Protein AF-A0A9D1FVG0-F1 (afdb_monomer)

Foldseek 3Di:
DQDPQNVCCVVPVAGELVRLLVLLLVLLLVQLVCCVVPNDADDPVSVLVSVCVRSNDVLSVLEAEDQDLVSQLVCCVPFVVDHSVVSVLVVVPDQWDWDQGPPLRIYTYHHCPPADRQLSSLRSSLSSSVSCCSRHHPVNVVVVVVVVVDDPVVVVVVCVPPVVVLVLLLVQLLLLLVVLQQQDDPNQLRQHFDPAADDPVRSCVRSVHPDLVRLLVSSLLCCQAPPDDWPCLPVSLVSLVSSLVVLLSQLSSLLSSQVSSCSSPPDRGGRSSNSSSVSSVSSSVSSVVVSVLSVVQVVCVVVVHDHDRSHDHDPPPPDDDDDDDRPPPPPPDPPPDPVVVVVVVPPDDDDDD

Secondary structure (DSSP, 8-state):
---HHHHHHHHHS-B-HHHHHHHHHHHHHHHHHHHHHH-S---HHHHHHHHHHHH-HHHHTTEEEESSHHHHHHHHHHHH---HHHHHHHHHH-SEEEEE-GGG-EEEEE--TTS-HHHHHHHHHHHHHHHHHHHHBHHHHHHHHHHHTS-HHHHHHHHHHHHHHHHHHHHHHHHHHHHHHT---HHHHHHPBPSS-SSHHHHHHHHT-SSHHHHHHHHHHHIIIIISPTT-HHHHHHHHHHHHHHHHHHHHHHHHHHHHHHHHS--SSPBHHHHHHHHHHHHHHHHHHHHHHHHHHHHHHHTTPPPPP---PPP-------------TT-S-SS---HHHHHHHHS------

Nearest PDB structures (foldseek):
  3nvo-assembly1_A  TM=4.099E-01  e=6.617E+00  Salmonella enterica subsp. enterica serovar Typhimurium
  3mkh-assembly1_D  TM=2.994E-01  e=8.720E+00  Podospora anserina
  8d9o-assembly1_A  TM=2.083E-01  e=6.036E+00  synthetic construct

pLDDT: mean 81.74, std 19.26, range [25.38, 98.25]

Radius of gyration: 21.99 Å; Cα contacts (8 Å, |Δi|>4): 411; chains: 1; bounding box: 57×61×65 Å

Solvent-accessible surface area (backbone atoms only — not comparable to full-atom values): 19531 Å² total; per-residue (Å²): 136,87,51,71,68,57,52,47,24,73,74,70,62,37,37,54,73,70,54,41,51,53,50,27,36,48,51,29,43,52,52,41,50,50,32,72,73,72,50,79,65,85,51,69,70,58,52,52,52,52,43,25,75,71,66,33,63,83,57,38,74,34,52,45,77,28,72,50,68,65,61,46,31,53,48,31,41,78,34,64,72,42,54,61,66,63,40,47,53,55,54,73,79,42,68,59,48,68,45,84,30,54,97,72,29,32,42,40,36,55,53,48,91,91,44,56,52,50,34,31,43,10,51,52,17,19,46,40,34,52,48,40,43,67,70,26,21,54,68,43,51,50,51,52,54,54,52,74,76,46,60,67,69,60,54,52,50,56,47,70,76,43,44,65,65,52,52,53,52,45,50,53,52,51,50,56,50,53,63,52,43,62,61,74,54,76,71,46,27,42,58,38,65,44,99,32,45,78,54,72,71,29,50,26,62,54,45,70,36,93,44,71,64,58,47,46,50,56,53,45,48,50,44,20,44,77,62,38,54,76,98,35,58,72,61,35,37,53,51,40,52,51,46,31,50,51,38,52,50,50,20,50,15,29,35,33,6,20,54,29,32,41,66,63,53,75,61,90,38,31,26,32,24,30,50,53,17,51,53,29,49,52,48,34,52,46,36,51,52,52,41,51,52,36,50,49,35,54,52,28,53,75,69,77,40,83,67,76,84,69,51,41,83,71,79,85,75,78,89,75,82,86,90,78,84,75,94,51,94,83,70,81,62,100,80,77,69,58,69,70,58,59,56,56,70,65,69,74,73,80,86,78,130

Organism: NCBI:txid2840915

Sequence (353 aa):
MITLGRLIYKATGVMSKKGIVKNCEKIGKTLAGEIKTNGGNVEVKRVSELLEQTIGKKKSAKITIAEDLDTFKAFAREHLSLSDEVAETHFRYSKSAVILGKNGKVLLSLRLKNMNEAQALNTTSHELEHVFYNTVSSDNAMIRAIRKCIPENILNNIQKRHSSFINDTILDFQCALIEKSNLGSASSRLQDFTEHKAGIEGLLKQTGFKTREQLQDSIRTVIRQDIILPHNNGINLDLLKILRKGIQDEARAYKVGGRVLGHFTPNENISKSEMLGQLYDEAAIVLKGEIKNQRKNRWRKLFGKPQIDYHVPKPTILESSEEFKPFSVLKVVSEDVPQQIKTALNKKAPDFN

Structure (mmCIF, N/CA/C/O backbone):
data_AF-A0A9D1FVG0-F1
#
_entry.id   AF-A0A9D1FVG0-F1
#
loop_
_atom_site.group_PDB
_atom_site.id
_atom_site.type_symbol
_atom_site.label_atom_id
_atom_site.label_alt_id
_atom_site.label_comp_id
_atom_site.label_asym_id
_atom_site.label_entity_id
_atom_site.label_seq_id
_atom_site.pdbx_PDB_ins_code
_atom_site.Cartn_x
_atom_site.Cartn_y
_atom_site.Cartn_z
_atom_site.occupancy
_atom_site.B_iso_or_equiv
_atom_site.auth_seq_id
_atom_site.auth_comp_id
_atom_site.auth_asym_id
_atom_site.auth_atom_id
_atom_site.pdbx_PDB_model_num
ATOM 1 N N . MET A 1 1 ? -22.221 22.549 5.288 1.00 45.66 1 MET A N 1
ATOM 2 C CA . MET A 1 1 ? -21.735 22.666 3.892 1.00 45.66 1 MET A CA 1
ATOM 3 C C . MET A 1 1 ? -21.490 21.271 3.306 1.00 45.66 1 MET A C 1
ATOM 5 O O . MET A 1 1 ? -20.687 20.526 3.857 1.00 45.66 1 MET A O 1
ATOM 9 N N . ILE A 1 2 ? -22.212 20.859 2.256 1.00 52.88 2 ILE A N 1
ATOM 10 C CA . ILE A 1 2 ? -21.980 19.566 1.580 1.00 52.88 2 ILE A CA 1
ATOM 11 C C . ILE A 1 2 ? -20.904 19.787 0.510 1.00 52.88 2 ILE A C 1
ATOM 13 O O . ILE A 1 2 ? -21.074 20.622 -0.368 1.00 52.88 2 ILE A O 1
ATOM 17 N N . THR A 1 3 ? -19.783 19.067 0.582 1.00 70.94 3 THR A N 1
ATOM 18 C CA . THR A 1 3 ? -18.702 19.197 -0.408 1.00 70.94 3 THR A CA 1
ATOM 19 C C . THR A 1 3 ? -19.081 18.530 -1.735 1.00 70.94 3 THR A C 1
ATOM 21 O O . THR A 1 3 ? -19.763 17.503 -1.741 1.00 70.94 3 THR A O 1
ATOM 24 N N . LEU A 1 4 ? -18.585 19.057 -2.862 1.00 70.75 4 LEU A N 1
ATOM 25 C CA . LEU A 1 4 ? -18.816 18.495 -4.204 1.00 70.75 4 LEU A CA 1
ATOM 26 C C . LEU A 1 4 ? -18.470 16.996 -4.280 1.00 70.75 4 LEU A C 1
ATOM 28 O O . LEU A 1 4 ? -19.219 16.205 -4.842 1.00 70.75 4 LEU A O 1
ATOM 32 N N . GLY A 1 5 ? -17.383 16.572 -3.627 1.00 70.75 5 GLY A N 1
ATOM 33 C CA . GLY A 1 5 ? -17.009 15.156 -3.551 1.00 70.75 5 GLY A CA 1
ATOM 34 C C . GLY A 1 5 ? -18.040 14.281 -2.827 1.00 70.75 5 GLY A C 1
ATOM 35 O O . GLY A 1 5 ? -18.250 13.135 -3.218 1.00 70.75 5 GLY A O 1
ATOM 36 N N . ARG A 1 6 ? -18.726 14.813 -1.806 1.00 72.44 6 ARG A N 1
ATOM 37 C CA . ARG A 1 6 ? -19.796 14.099 -1.093 1.00 72.44 6 ARG A CA 1
ATOM 38 C C . ARG A 1 6 ? -21.064 13.993 -1.942 1.00 72.44 6 ARG A C 1
ATOM 40 O O . ARG A 1 6 ? -21.729 12.964 -1.877 1.00 72.44 6 ARG A O 1
ATOM 47 N N . LEU A 1 7 ? -21.371 15.009 -2.753 1.00 74.75 7 LEU A N 1
ATOM 48 C CA . LEU A 1 7 ? -22.452 14.950 -3.747 1.00 74.75 7 LEU A CA 1
ATOM 49 C C . LEU A 1 7 ? -22.158 13.893 -4.819 1.00 74.75 7 LEU A C 1
ATOM 51 O O . LEU A 1 7 ? -22.990 13.019 -5.046 1.00 74.75 7 LEU A O 1
ATOM 55 N N . ILE A 1 8 ? -20.950 13.903 -5.394 1.00 76.31 8 ILE A N 1
ATOM 56 C CA . ILE A 1 8 ? -20.520 12.907 -6.390 1.00 76.31 8 ILE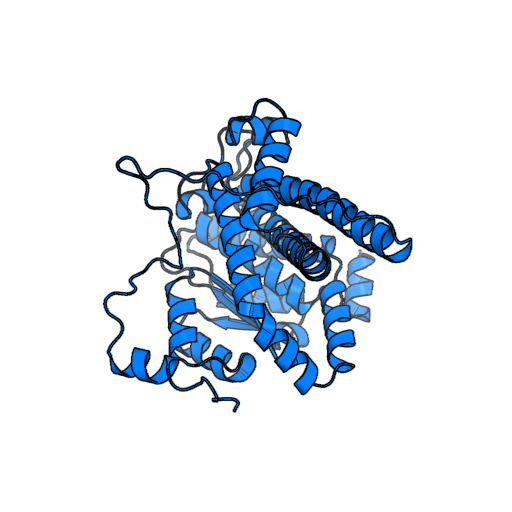 A CA 1
ATOM 57 C C . ILE A 1 8 ? -20.593 11.491 -5.811 1.00 76.31 8 ILE A C 1
ATOM 59 O O . ILE A 1 8 ? -21.123 10.594 -6.465 1.00 76.31 8 ILE A O 1
ATOM 63 N N . TYR A 1 9 ? -20.120 11.281 -4.577 1.00 82.81 9 TYR A N 1
ATOM 64 C CA . TYR A 1 9 ? -20.213 9.973 -3.928 1.00 82.81 9 TYR A CA 1
ATOM 65 C C . TYR A 1 9 ? -21.663 9.540 -3.707 1.00 82.81 9 TYR A C 1
ATOM 67 O O . TYR A 1 9 ? -22.002 8.399 -4.007 1.00 82.81 9 TYR A O 1
ATOM 75 N N . LYS A 1 10 ? -22.539 10.434 -3.231 1.00 80.31 10 LYS A N 1
ATOM 76 C CA . LYS A 1 10 ? -23.964 10.117 -3.058 1.00 80.31 10 LYS A CA 1
ATOM 77 C C . LYS A 1 10 ? -24.635 9.730 -4.379 1.00 80.31 10 LYS A C 1
ATOM 79 O O . LYS A 1 10 ? -25.436 8.805 -4.386 1.00 80.31 10 LYS A O 1
ATOM 84 N N . ALA A 1 11 ? -24.291 10.406 -5.474 1.00 78.75 11 ALA A N 1
ATOM 85 C CA . ALA A 1 11 ? -24.884 10.159 -6.786 1.00 78.75 11 ALA A CA 1
ATOM 86 C C . ALA A 1 11 ? -24.342 8.889 -7.464 1.00 78.75 11 ALA A C 1
ATOM 88 O O . ALA A 1 11 ? -25.095 8.129 -8.061 1.00 78.75 11 ALA A O 1
ATOM 89 N N . THR A 1 12 ? -23.032 8.647 -7.379 1.00 81.00 12 THR A N 1
ATOM 90 C CA . THR A 1 12 ? -22.354 7.612 -8.186 1.00 81.00 12 THR A CA 1
ATOM 91 C C . THR A 1 12 ? -21.884 6.406 -7.371 1.00 81.00 12 THR A C 1
ATOM 93 O O . THR A 1 12 ? -21.553 5.357 -7.922 1.00 81.00 12 THR A O 1
ATOM 96 N N . GLY A 1 13 ? -21.814 6.533 -6.044 1.00 83.75 13 GLY A N 1
ATOM 97 C CA . GLY A 1 13 ? -21.180 5.554 -5.162 1.00 83.75 13 GLY A CA 1
ATOM 98 C C . GLY A 1 13 ? -19.670 5.414 -5.386 1.00 83.75 13 GLY A C 1
ATOM 99 O O . GLY A 1 13 ? -19.108 4.381 -5.004 1.00 83.75 13 GLY A O 1
ATOM 100 N N . VAL A 1 14 ? -19.042 6.407 -6.031 1.00 87.00 14 VAL A N 1
ATOM 101 C CA . VAL A 1 14 ? -17.614 6.462 -6.364 1.00 87.00 14 VAL A CA 1
ATOM 102 C C . VAL A 1 14 ? -16.936 7.613 -5.624 1.00 87.00 14 VAL A C 1
ATOM 104 O O . VAL A 1 14 ? -17.469 8.717 -5.519 1.00 87.00 14 VAL A O 1
ATOM 107 N N . MET A 1 15 ? -15.741 7.351 -5.104 1.00 89.56 15 MET A N 1
ATOM 108 C CA . MET A 1 15 ? -14.928 8.286 -4.341 1.00 89.56 15 MET A CA 1
ATOM 109 C C . MET A 1 15 ? -13.582 8.514 -5.035 1.00 89.56 15 MET A C 1
ATOM 111 O O . MET A 1 15 ? -12.955 7.585 -5.548 1.00 89.56 15 MET A O 1
ATOM 115 N N . SER A 1 16 ? -13.121 9.766 -5.043 1.00 88.88 16 SER A N 1
ATOM 116 C CA . SER A 1 16 ? -11.786 10.106 -5.541 1.00 88.88 16 SER A CA 1
ATOM 117 C C . SER A 1 16 ? -10.699 9.581 -4.599 1.00 88.88 16 SER A C 1
ATOM 119 O O . SER A 1 16 ? -10.930 9.451 -3.398 1.00 88.88 16 SER A O 1
ATOM 121 N N . LYS A 1 17 ? -9.477 9.361 -5.106 1.00 89.19 17 LYS A N 1
ATOM 122 C CA . LYS A 1 17 ? -8.331 8.918 -4.281 1.00 89.19 17 LYS A CA 1
ATOM 123 C C . LYS A 1 17 ? -8.081 9.841 -3.082 1.00 89.19 17 LYS A C 1
ATOM 125 O O . LYS A 1 17 ? -7.884 9.374 -1.969 1.00 89.19 17 LYS A O 1
ATOM 130 N N . LYS A 1 18 ? -8.180 11.162 -3.287 1.00 90.88 18 LYS A N 1
ATOM 131 C CA . LYS A 1 18 ? -8.095 12.163 -2.205 1.00 90.88 18 LYS A CA 1
ATOM 132 C C . LYS A 1 18 ? -9.223 12.010 -1.179 1.00 90.88 18 LYS A C 1
ATOM 134 O O . LYS A 1 18 ? -8.986 12.190 0.009 1.00 90.88 18 LYS A O 1
ATOM 139 N N . GLY A 1 19 ? -10.443 11.719 -1.633 1.00 91.25 19 GLY A N 1
ATOM 140 C CA . GLY A 1 19 ? -11.582 11.463 -0.753 1.00 91.25 19 GLY A CA 1
ATOM 141 C C . GLY A 1 19 ? -11.400 10.191 0.073 1.00 91.25 19 GLY A C 1
ATOM 142 O O . GLY A 1 19 ? -11.716 10.206 1.257 1.00 91.25 19 GLY A O 1
ATOM 143 N N . ILE A 1 20 ? -10.848 9.135 -0.530 1.00 93.69 20 ILE A N 1
ATOM 144 C CA . ILE A 1 20 ? -10.537 7.868 0.143 1.00 93.69 20 ILE A CA 1
ATOM 145 C C . ILE A 1 20 ? -9.555 8.119 1.282 1.00 93.69 20 ILE A C 1
ATOM 147 O O . ILE A 1 20 ? -9.917 7.927 2.436 1.00 93.69 20 ILE A O 1
ATOM 151 N N . VAL A 1 21 ? -8.381 8.677 0.968 1.00 95.12 21 VAL A N 1
ATOM 152 C CA . VAL A 1 21 ? -7.339 9.008 1.954 1.00 95.12 21 VAL A CA 1
ATOM 153 C C . VAL A 1 21 ? -7.904 9.821 3.123 1.00 95.12 21 VAL A C 1
ATOM 155 O O . VAL A 1 21 ? -7.712 9.455 4.278 1.00 95.12 21 VAL A O 1
ATOM 158 N N . LYS A 1 22 ? -8.676 10.880 2.840 1.00 94.88 22 LYS A N 1
ATOM 159 C CA . LYS A 1 22 ? -9.292 11.718 3.882 1.00 94.88 22 LYS A CA 1
ATOM 160 C C . LYS A 1 22 ? -10.262 10.953 4.784 1.00 94.88 22 LYS A C 1
ATOM 162 O O . LYS A 1 22 ? -10.308 11.225 5.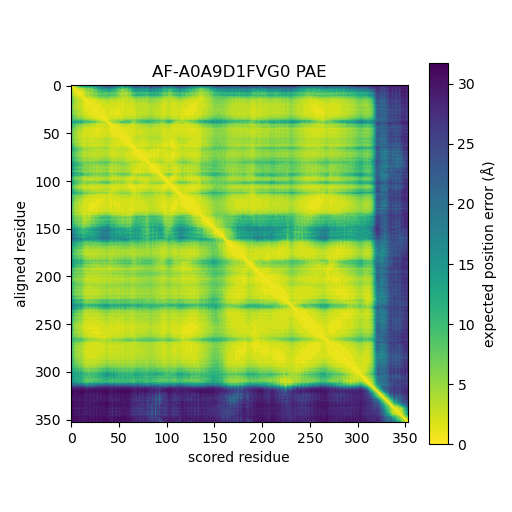979 1.00 94.88 22 LYS A O 1
ATOM 167 N N . ASN A 1 23 ? -11.066 10.051 4.226 1.00 95.44 23 ASN A N 1
ATOM 168 C CA . ASN A 1 23 ? -12.028 9.282 5.012 1.00 95.44 23 ASN A CA 1
ATOM 169 C C . ASN A 1 23 ? -11.344 8.190 5.842 1.00 95.44 23 ASN A C 1
ATOM 171 O O . ASN A 1 23 ? -11.709 8.021 7.000 1.00 95.44 23 ASN A O 1
ATOM 175 N N . CYS A 1 24 ? -10.322 7.519 5.306 1.00 96.56 24 CYS A N 1
ATOM 176 C CA . CYS A 1 24 ? -9.520 6.558 6.065 1.00 96.56 24 CYS A CA 1
ATOM 177 C C . CYS A 1 24 ? -8.801 7.246 7.235 1.00 96.56 24 CYS A C 1
ATOM 179 O O . CYS A 1 24 ? -8.907 6.790 8.369 1.00 96.56 24 CYS A O 1
ATOM 181 N N . GLU A 1 25 ? -8.168 8.402 6.996 1.00 97.38 25 GLU A N 1
ATOM 182 C CA . GLU A 1 25 ? -7.570 9.206 8.069 1.00 97.38 25 GLU A CA 1
ATOM 183 C C . GLU A 1 25 ? -8.601 9.665 9.097 1.00 97.38 25 GLU A C 1
ATOM 185 O O . GLU A 1 25 ? -8.298 9.696 10.283 1.00 97.38 25 GLU A O 1
ATOM 190 N N . LYS A 1 26 ? -9.814 10.034 8.668 1.00 97.12 26 LYS A N 1
ATOM 191 C CA . LYS A 1 26 ? -10.883 10.422 9.591 1.00 97.12 26 LYS A CA 1
ATOM 192 C C . LYS A 1 26 ? -11.253 9.262 10.516 1.00 97.12 26 LYS A C 1
ATOM 194 O O . LYS A 1 26 ? -11.307 9.478 11.719 1.00 97.12 26 LYS A O 1
ATOM 199 N N . ILE A 1 27 ? -11.474 8.062 9.971 1.00 97.69 27 ILE A N 1
ATOM 200 C CA . ILE A 1 27 ? -11.770 6.862 10.769 1.00 97.69 27 ILE A CA 1
ATOM 201 C C . ILE A 1 27 ? -10.621 6.584 11.744 1.00 97.69 27 ILE A C 1
ATOM 203 O O . ILE A 1 27 ? -10.859 6.475 12.943 1.00 97.69 27 ILE A O 1
ATOM 207 N N . GLY A 1 28 ? -9.379 6.547 11.254 1.00 97.19 28 GLY A N 1
ATOM 208 C CA . GLY A 1 28 ? -8.207 6.290 12.091 1.00 97.19 28 GLY A CA 1
ATOM 209 C C . GLY A 1 28 ? -8.011 7.328 13.199 1.00 97.19 28 GLY A C 1
ATOM 210 O O . GLY A 1 28 ? -7.719 6.966 14.331 1.00 97.19 28 GLY A O 1
ATOM 211 N N . LYS A 1 29 ? -8.233 8.619 12.916 1.00 97.56 29 LYS A N 1
ATOM 212 C CA . LYS A 1 29 ? -8.158 9.697 13.918 1.00 97.56 29 LYS A CA 1
ATOM 213 C C . LYS A 1 29 ? -9.284 9.619 14.947 1.00 97.56 29 LYS A C 1
ATOM 215 O O . LYS A 1 29 ? -9.042 9.905 16.112 1.00 97.56 29 LYS A O 1
ATOM 220 N N . THR A 1 30 ? -10.490 9.215 14.541 1.00 97.81 30 THR A N 1
ATOM 221 C CA . THR A 1 30 ? -11.587 8.944 15.480 1.00 97.81 30 THR A CA 1
ATOM 222 C C . THR A 1 30 ? -11.213 7.813 16.436 1.00 97.81 30 THR A C 1
ATOM 224 O O . THR A 1 30 ? -11.276 8.021 17.642 1.00 97.81 30 THR A O 1
ATOM 227 N N . LEU A 1 31 ? -10.728 6.678 15.918 1.00 97.50 31 LEU A N 1
ATOM 228 C CA . LEU A 1 31 ? -10.255 5.560 16.746 1.00 97.50 31 LEU A CA 1
ATOM 229 C C . LEU A 1 31 ? -9.110 5.985 17.677 1.00 97.50 31 LEU A C 1
ATOM 231 O O . LEU A 1 31 ? -9.125 5.678 18.862 1.00 97.50 31 LEU A O 1
ATOM 235 N N . ALA A 1 32 ? -8.137 6.740 17.160 1.00 96.81 32 ALA A N 1
ATOM 236 C CA . ALA A 1 32 ? -7.016 7.243 17.949 1.00 96.81 32 ALA A CA 1
ATOM 237 C C . ALA A 1 32 ? -7.468 8.174 19.086 1.00 96.81 32 ALA A C 1
ATOM 239 O O . ALA A 1 32 ? -6.922 8.104 20.184 1.00 96.81 32 ALA A O 1
ATOM 240 N N . GLY A 1 33 ? -8.454 9.042 18.836 1.00 96.19 33 GLY A N 1
ATOM 241 C CA . GLY A 1 33 ? -9.045 9.904 19.860 1.00 96.19 33 GLY A CA 1
ATOM 242 C C . GLY A 1 33 ? -9.788 9.107 20.931 1.00 96.19 33 GLY A C 1
ATOM 243 O O . GLY A 1 33 ? -9.572 9.341 22.114 1.00 96.19 33 GLY A O 1
ATOM 244 N N . GLU A 1 34 ? -10.598 8.127 20.521 1.00 95.62 34 GLU A N 1
ATOM 245 C CA . GLU A 1 34 ? -11.324 7.231 21.433 1.00 95.62 34 GLU A CA 1
ATOM 246 C C . GLU A 1 34 ? -10.356 6.462 22.349 1.00 95.62 34 GLU A C 1
ATOM 248 O O . GLU A 1 34 ? -10.547 6.461 23.563 1.00 95.62 34 GLU A O 1
ATOM 253 N N . ILE A 1 35 ? -9.271 5.905 21.798 1.00 95.38 35 ILE A N 1
ATOM 254 C CA . ILE A 1 35 ? -8.236 5.194 22.569 1.00 95.38 35 ILE A CA 1
ATOM 255 C C . ILE A 1 35 ? -7.508 6.132 23.540 1.00 95.38 35 ILE A C 1
ATOM 257 O O . ILE A 1 35 ? -7.278 5.767 24.690 1.00 95.38 35 ILE A O 1
ATOM 261 N N . LYS A 1 36 ? -7.171 7.362 23.124 1.00 92.94 36 LYS A N 1
ATOM 262 C CA . LYS A 1 36 ? -6.536 8.346 24.020 1.00 92.94 36 LYS A CA 1
ATOM 263 C C . LYS A 1 36 ? -7.405 8.710 25.218 1.00 92.94 36 LYS A C 1
ATOM 265 O O . LYS A 1 36 ? -6.867 8.984 26.285 1.00 92.94 36 LYS A O 1
ATOM 270 N N . THR A 1 37 ? -8.720 8.786 25.027 1.00 90.81 37 THR A N 1
ATOM 271 C CA . THR A 1 37 ? -9.653 9.210 26.077 1.00 90.81 37 THR A CA 1
ATOM 272 C C . THR A 1 37 ? -10.067 8.054 26.979 1.00 90.81 37 THR A C 1
ATOM 274 O O . THR A 1 37 ? -10.117 8.227 28.193 1.00 90.81 37 THR A O 1
ATOM 277 N N . ASN A 1 38 ? -10.352 6.886 26.403 1.00 91.25 38 ASN A N 1
ATOM 278 C CA . ASN A 1 38 ? -10.980 5.774 27.120 1.00 91.25 38 ASN A CA 1
ATOM 279 C C . ASN A 1 38 ? -9.995 4.648 27.478 1.00 91.25 38 ASN A C 1
ATOM 281 O O . ASN A 1 38 ? -10.365 3.726 28.202 1.00 91.25 38 ASN A O 1
ATOM 285 N N . GLY A 1 39 ? -8.758 4.705 26.975 1.00 84.94 39 GLY A N 1
ATOM 286 C CA . GLY A 1 39 ? -7.831 3.577 27.004 1.00 84.94 39 GLY A CA 1
ATOM 287 C C . GLY A 1 39 ? -8.265 2.443 26.067 1.00 84.94 39 GLY A C 1
ATOM 288 O O . GLY A 1 39 ? -9.226 2.565 25.305 1.00 84.94 39 GLY A O 1
ATOM 289 N N . GLY A 1 40 ? -7.546 1.322 26.121 1.00 88.69 40 GLY A N 1
ATOM 290 C CA . GLY A 1 40 ? -7.836 0.136 25.311 1.00 88.69 40 GLY A CA 1
ATOM 291 C C . GLY A 1 40 ? -7.151 0.137 23.943 1.00 88.69 40 GLY A C 1
ATOM 292 O O . GLY A 1 40 ? -6.182 0.851 23.711 1.00 88.69 40 GLY A O 1
ATOM 293 N N . ASN A 1 41 ? -7.639 -0.710 23.037 1.00 90.12 41 ASN A N 1
ATOM 294 C CA . ASN A 1 41 ? -7.052 -0.928 21.715 1.00 90.12 41 ASN A CA 1
ATOM 295 C C . ASN A 1 41 ? -8.139 -0.855 20.627 1.00 90.12 41 ASN A C 1
ATOM 297 O O . ASN A 1 41 ? -9.323 -0.702 20.921 1.00 90.12 41 ASN A O 1
ATOM 301 N N . VAL A 1 42 ? -7.750 -0.939 19.357 1.00 92.31 42 VAL A N 1
ATOM 302 C CA . VAL A 1 42 ? -8.684 -0.889 18.228 1.00 92.31 42 VAL A CA 1
ATOM 303 C C . VAL A 1 42 ? -9.609 -2.108 18.241 1.00 92.31 42 VAL A C 1
ATOM 305 O O . VAL A 1 42 ? -9.158 -3.244 18.111 1.00 92.31 42 VAL A O 1
ATOM 308 N N . GLU A 1 43 ? -10.917 -1.860 18.311 1.00 92.50 43 GLU A N 1
ATOM 309 C CA . GLU A 1 43 ? -11.948 -2.897 18.232 1.00 92.50 43 GLU A CA 1
ATOM 310 C C . GLU A 1 43 ? -12.513 -3.037 16.812 1.00 92.50 43 GLU A C 1
ATOM 312 O O . GLU A 1 43 ? -12.999 -2.073 16.210 1.00 92.50 43 GLU A O 1
ATOM 317 N N . VAL A 1 44 ? -12.544 -4.262 16.280 1.00 91.69 44 VAL A N 1
ATOM 318 C CA . VAL A 1 44 ? -13.067 -4.547 14.931 1.00 91.69 44 VAL A CA 1
ATOM 319 C C . VAL A 1 44 ? -14.542 -4.176 14.774 1.00 91.69 44 VAL A C 1
ATOM 321 O O . VAL A 1 44 ? -14.939 -3.644 13.731 1.00 91.69 44 VAL A O 1
ATOM 324 N N . LYS A 1 45 ? -15.356 -4.373 15.818 1.00 93.75 45 LYS A N 1
ATOM 325 C CA . LYS A 1 45 ? -16.760 -3.938 15.820 1.00 93.75 45 LYS A CA 1
ATOM 326 C C . LYS A 1 45 ? -16.866 -2.434 15.557 1.00 93.75 45 LYS A C 1
ATOM 328 O O . LYS A 1 45 ? -17.640 -2.013 14.696 1.00 93.75 45 LYS A O 1
ATOM 333 N N . ARG A 1 46 ? -16.027 -1.636 16.222 1.00 95.62 46 ARG A N 1
ATOM 334 C CA . ARG A 1 46 ? -15.997 -0.183 16.046 1.00 95.62 46 ARG A CA 1
ATOM 335 C C . ARG A 1 46 ? -15.527 0.221 14.649 1.00 95.62 46 ARG A C 1
ATOM 337 O O . ARG A 1 46 ? -16.107 1.120 14.040 1.00 95.62 46 ARG A O 1
ATOM 344 N N . VAL A 1 47 ? -14.536 -0.480 14.091 1.00 95.88 47 VAL A N 1
ATOM 345 C CA . VAL A 1 47 ? -14.105 -0.291 12.691 1.00 95.88 47 VAL A CA 1
ATOM 346 C C . VAL A 1 47 ? -15.268 -0.529 11.720 1.00 95.88 47 VAL A C 1
ATOM 348 O O . VAL A 1 47 ? -15.469 0.266 10.799 1.00 95.88 47 VAL A O 1
ATOM 351 N N . SER A 1 48 ? -16.063 -1.581 11.940 1.00 95.50 48 SER A N 1
ATOM 352 C CA . SER A 1 48 ? -17.245 -1.900 11.127 1.00 95.50 48 SER A CA 1
ATOM 353 C C . SER A 1 48 ? -18.305 -0.791 11.172 1.00 95.50 48 SER A C 1
ATOM 355 O O . SER A 1 48 ? -18.797 -0.350 10.129 1.00 95.50 48 SER A O 1
ATOM 357 N N . GLU A 1 49 ? -18.603 -0.266 12.364 1.00 96.94 49 GLU A N 1
ATOM 358 C CA . GLU A 1 49 ? -19.539 0.850 12.545 1.00 96.94 49 GLU A CA 1
ATOM 359 C C . GLU A 1 49 ? -19.078 2.109 11.800 1.00 96.94 49 GLU A C 1
ATOM 361 O O . GLU A 1 49 ? -19.851 2.725 11.062 1.00 96.94 49 GLU A O 1
ATOM 366 N N . LEU A 1 50 ? -17.803 2.483 11.947 1.00 97.31 50 LEU A N 1
ATOM 367 C CA . LEU A 1 50 ? -17.229 3.661 11.293 1.00 97.31 50 LEU A CA 1
ATOM 368 C C . LEU A 1 50 ? -17.174 3.503 9.765 1.00 97.31 50 LEU A C 1
ATOM 370 O O . LEU A 1 50 ? -17.405 4.472 9.029 1.00 97.31 50 LEU A O 1
ATOM 374 N N . LEU A 1 51 ? -16.924 2.286 9.271 1.00 95.06 51 LEU A N 1
ATOM 375 C CA . LEU A 1 51 ? -17.047 1.945 7.855 1.00 95.06 51 LEU A CA 1
ATOM 376 C C . LEU A 1 51 ? -18.475 2.192 7.361 1.00 95.06 51 LEU A C 1
ATOM 378 O O . LEU A 1 51 ? -18.668 2.949 6.406 1.00 95.06 51 LEU A O 1
ATOM 382 N N . GLU A 1 52 ? -19.479 1.609 8.017 1.00 95.75 52 GLU A N 1
ATOM 383 C CA . GLU A 1 52 ? -20.885 1.777 7.640 1.00 95.75 52 GLU A CA 1
ATOM 384 C C . GLU A 1 52 ? -21.324 3.246 7.662 1.00 95.75 52 GLU A C 1
ATOM 386 O O . GLU A 1 52 ? -21.935 3.715 6.700 1.00 95.75 52 GLU A O 1
ATOM 391 N N . GLN A 1 53 ? -20.943 4.007 8.689 1.00 95.00 53 GLN A N 1
ATOM 392 C CA . GLN A 1 53 ? -21.231 5.443 8.773 1.00 95.00 53 GLN A CA 1
ATOM 393 C C . GLN A 1 53 ? -20.615 6.238 7.613 1.00 95.00 53 GLN A C 1
ATOM 395 O O . GLN A 1 53 ? -21.166 7.254 7.177 1.00 95.00 53 GLN A O 1
ATOM 400 N N . THR A 1 54 ? -19.469 5.787 7.100 1.00 93.44 54 THR A N 1
ATOM 401 C CA . THR A 1 54 ? -18.710 6.510 6.078 1.00 93.44 54 THR A CA 1
ATOM 402 C C . THR A 1 54 ? -19.162 6.173 4.659 1.00 93.44 54 THR A C 1
ATOM 404 O O . THR A 1 54 ? -19.352 7.081 3.844 1.00 93.44 54 THR A O 1
ATOM 407 N N . ILE A 1 55 ? -19.334 4.886 4.339 1.00 92.38 55 ILE A N 1
ATOM 408 C CA . ILE A 1 55 ? -19.651 4.427 2.974 1.00 92.38 55 ILE A CA 1
ATOM 409 C C . ILE A 1 55 ? -21.092 3.923 2.808 1.00 92.38 55 ILE A C 1
ATOM 411 O O . ILE A 1 55 ? -21.526 3.691 1.677 1.00 92.38 55 ILE A O 1
ATOM 415 N N . GLY A 1 56 ? -21.854 3.822 3.896 1.00 92.19 56 GLY A N 1
ATOM 416 C CA . GLY A 1 56 ? -23.242 3.370 3.926 1.00 92.19 56 GLY A CA 1
ATOM 417 C C . GLY A 1 56 ? -23.396 1.846 3.932 1.00 92.19 56 GLY A C 1
ATOM 418 O O . GLY A 1 56 ? -22.608 1.118 3.318 1.00 92.19 56 GLY A O 1
ATOM 419 N N . LYS A 1 57 ? -24.493 1.380 4.542 1.00 93.31 57 LYS A N 1
ATOM 420 C CA . LYS A 1 57 ? -24.833 -0.038 4.773 1.00 93.31 57 LYS A CA 1
ATOM 421 C C . LYS A 1 57 ? -24.664 -0.946 3.553 1.00 93.31 57 LYS A C 1
ATOM 423 O O . LYS A 1 57 ? -24.106 -2.034 3.628 1.00 93.31 57 LYS A O 1
ATOM 428 N N . LYS A 1 58 ? -25.112 -0.494 2.376 1.00 90.81 58 LYS A N 1
ATOM 429 C CA . LYS A 1 58 ? -25.050 -1.294 1.137 1.00 90.81 58 LYS A CA 1
ATOM 430 C C . LYS A 1 58 ? -23.615 -1.597 0.690 1.00 90.81 58 LYS A C 1
ATOM 432 O O . LYS A 1 58 ? -23.373 -2.630 0.067 1.00 90.81 58 LYS A O 1
ATOM 437 N N . LYS A 1 59 ? -22.679 -0.672 0.919 1.00 90.75 59 LYS A N 1
ATOM 438 C CA . LYS A 1 59 ? -21.271 -0.844 0.539 1.00 90.75 59 LYS A CA 1
ATOM 439 C C . LYS A 1 59 ? -20.504 -1.563 1.645 1.00 90.75 59 LYS A C 1
ATOM 441 O O . LYS A 1 59 ? -19.730 -2.454 1.310 1.00 90.75 59 LYS A O 1
ATOM 446 N N . SER A 1 60 ? -20.765 -1.239 2.915 1.00 93.81 60 SER A N 1
ATOM 447 C CA . SER A 1 60 ? -20.151 -1.933 4.054 1.00 93.81 60 SER A CA 1
ATOM 448 C C . SER A 1 60 ? -20.525 -3.414 4.107 1.00 93.81 60 SER A C 1
ATOM 450 O O . SER A 1 60 ? -19.646 -4.233 4.325 1.00 93.81 60 SER A O 1
ATOM 452 N N . ALA A 1 61 ? -21.755 -3.799 3.745 1.00 93.00 61 ALA A N 1
ATOM 453 C CA . ALA A 1 61 ? -22.191 -5.205 3.676 1.00 93.00 61 ALA A CA 1
ATOM 454 C C . ALA A 1 61 ? -21.426 -6.085 2.654 1.00 93.00 61 ALA A C 1
ATOM 456 O O . ALA A 1 61 ? -21.645 -7.298 2.552 1.00 93.00 61 ALA A O 1
ATOM 457 N N . LYS A 1 62 ? -20.551 -5.491 1.834 1.00 92.88 62 LYS A N 1
ATOM 458 C CA . LYS A 1 62 ? -19.642 -6.234 0.947 1.00 92.88 62 LYS A CA 1
ATOM 459 C C . LYS A 1 62 ? -18.294 -6.542 1.589 1.00 92.88 62 LYS A C 1
ATOM 461 O O . LYS A 1 62 ? -17.527 -7.296 0.996 1.00 92.88 62 LYS A O 1
ATOM 466 N N . ILE A 1 63 ? -18.014 -5.951 2.743 1.00 95.88 63 ILE A N 1
ATOM 467 C CA . ILE A 1 63 ? -16.762 -6.082 3.469 1.00 95.88 63 ILE A CA 1
ATOM 468 C C . ILE A 1 63 ? -16.993 -7.091 4.590 1.00 95.88 63 ILE A C 1
ATOM 470 O O . ILE A 1 63 ? -17.868 -6.910 5.429 1.00 95.88 63 ILE A O 1
ATOM 474 N N . THR A 1 64 ? -16.231 -8.174 4.575 1.00 95.25 64 THR A N 1
ATOM 475 C CA . THR A 1 64 ? -16.140 -9.129 5.681 1.00 95.25 64 THR A CA 1
ATOM 476 C C . THR A 1 64 ? -14.909 -8.759 6.489 1.00 95.25 64 THR A C 1
ATOM 478 O O . THR A 1 64 ? -13.832 -8.668 5.906 1.00 95.25 64 THR A O 1
ATOM 481 N N . ILE A 1 65 ? -15.055 -8.510 7.791 1.00 94.44 65 ILE A N 1
ATOM 482 C CA . ILE A 1 65 ? -13.908 -8.278 8.674 1.00 94.44 65 ILE A CA 1
ATOM 483 C C . ILE A 1 65 ? -13.646 -9.570 9.440 1.00 94.44 65 ILE A C 1
ATOM 485 O O . ILE A 1 65 ? -14.564 -10.089 10.067 1.00 94.44 65 ILE A O 1
ATOM 489 N N . ALA A 1 66 ? -12.432 -10.103 9.333 1.00 91.81 66 ALA A N 1
ATOM 490 C CA . ALA A 1 66 ? -12.051 -11.378 9.929 1.00 91.81 66 ALA A CA 1
ATOM 491 C C . ALA A 1 66 ? -10.886 -11.204 10.904 1.00 91.81 66 ALA A C 1
ATOM 493 O O . ALA A 1 66 ? -9.838 -10.660 10.541 1.00 91.81 66 ALA A O 1
ATOM 494 N N . GLU A 1 67 ? -11.060 -11.733 12.110 1.00 91.00 67 GLU A N 1
ATOM 495 C CA . GLU A 1 67 ? -10.024 -11.801 13.149 1.00 91.00 67 GLU A CA 1
ATOM 496 C C . GLU A 1 67 ? -9.493 -13.234 13.319 1.00 91.00 67 GLU A C 1
ATOM 498 O O . GLU A 1 67 ? -8.397 -13.445 13.836 1.00 91.00 67 GLU A O 1
ATOM 503 N N . ASP A 1 68 ? -10.246 -14.222 12.834 1.00 93.19 68 ASP A N 1
ATOM 504 C CA . ASP A 1 68 ? -10.005 -15.649 13.006 1.00 93.19 68 ASP A CA 1
ATOM 505 C C . ASP A 1 68 ? -9.792 -16.381 11.668 1.00 93.19 68 ASP A C 1
ATOM 507 O O . ASP A 1 68 ? -10.103 -15.885 10.578 1.00 93.19 68 ASP A O 1
ATOM 511 N N . LEU A 1 69 ? -9.217 -17.580 11.770 1.00 93.44 69 LEU A N 1
ATOM 512 C CA . LEU A 1 69 ? -8.864 -18.410 10.622 1.00 93.44 69 LEU A CA 1
ATOM 513 C C . LEU A 1 69 ? -10.099 -18.970 9.905 1.00 93.44 69 LEU A C 1
ATOM 515 O O . LEU A 1 69 ? -10.066 -19.111 8.682 1.00 93.44 69 LEU A O 1
ATOM 519 N N . ASP A 1 70 ? -11.176 -19.271 10.627 1.00 96.00 70 ASP A N 1
ATOM 520 C CA . ASP A 1 70 ? -12.354 -19.931 10.061 1.00 96.00 70 ASP A CA 1
ATOM 521 C C . ASP A 1 70 ? -13.115 -18.979 9.139 1.00 96.00 70 ASP A C 1
ATOM 523 O O . ASP A 1 70 ? -13.406 -19.323 7.990 1.00 96.00 70 ASP A O 1
ATOM 527 N N . THR A 1 71 ? -13.327 -17.736 9.577 1.00 94.62 71 THR A N 1
ATOM 528 C CA . THR A 1 71 ? -13.896 -16.669 8.746 1.00 94.62 71 THR A CA 1
ATOM 529 C C . THR A 1 71 ? -13.021 -16.404 7.516 1.00 94.62 71 THR A C 1
ATOM 531 O O . THR A 1 71 ? -13.534 -16.225 6.406 1.00 94.62 71 THR A O 1
ATOM 534 N N . PHE A 1 72 ? -11.691 -16.419 7.675 1.00 93.81 72 PHE A N 1
ATOM 535 C CA . PHE A 1 72 ? -10.761 -16.249 6.557 1.00 93.81 72 PHE A CA 1
ATOM 536 C C . PHE A 1 72 ? -10.876 -17.392 5.534 1.00 93.81 72 PHE A C 1
ATOM 538 O O . PHE A 1 72 ? -11.010 -17.132 4.335 1.00 93.81 72 PHE A O 1
ATOM 545 N N . LYS A 1 73 ? -10.858 -18.653 5.990 1.00 94.75 73 LYS A N 1
ATOM 546 C CA . LYS A 1 73 ? -11.007 -19.847 5.139 1.00 94.75 73 LYS A CA 1
ATOM 547 C C . LYS A 1 73 ? -12.352 -19.855 4.420 1.00 94.75 73 LYS A C 1
ATOM 549 O O . LYS A 1 73 ? -12.386 -20.082 3.210 1.00 94.75 73 LYS A O 1
ATOM 554 N N . ALA A 1 74 ? -13.439 -19.540 5.126 1.00 94.88 74 ALA A N 1
ATOM 555 C CA . ALA A 1 74 ? -14.776 -19.449 4.547 1.00 94.88 74 ALA A CA 1
ATOM 556 C C . ALA A 1 74 ? -14.815 -18.437 3.391 1.00 94.88 74 ALA A C 1
ATOM 558 O O . ALA A 1 74 ? -15.228 -18.780 2.280 1.00 94.88 74 ALA A O 1
ATOM 559 N N . PHE A 1 75 ? -14.280 -17.229 3.606 1.00 94.56 75 PHE A N 1
ATOM 560 C CA . PHE A 1 75 ? -14.186 -16.216 2.555 1.00 94.56 75 PHE A CA 1
ATOM 561 C C . PHE A 1 75 ? -13.326 -16.690 1.374 1.00 94.56 75 PHE A C 1
ATOM 563 O O . PHE A 1 75 ? -13.707 -16.522 0.213 1.00 94.56 75 PHE A O 1
ATOM 570 N N . ALA A 1 76 ? -12.155 -17.275 1.643 1.00 89.75 76 ALA A N 1
ATOM 571 C CA . ALA A 1 76 ? -11.230 -17.720 0.605 1.00 89.75 76 ALA A CA 1
ATOM 572 C C . ALA A 1 76 ? -11.842 -18.815 -0.284 1.00 89.75 76 ALA A C 1
ATOM 574 O O . ALA A 1 76 ? -11.724 -18.767 -1.514 1.00 89.75 76 ALA A O 1
ATOM 575 N N . ARG A 1 77 ? -12.570 -19.753 0.320 1.00 90.62 77 ARG A N 1
ATOM 576 C CA . ARG A 1 77 ? -13.282 -20.813 -0.391 1.00 90.62 77 ARG A CA 1
ATOM 577 C C . ARG A 1 77 ? -14.404 -20.248 -1.262 1.00 90.62 77 ARG A C 1
ATOM 579 O O . ARG A 1 77 ? -14.445 -20.517 -2.463 1.00 90.62 77 ARG A O 1
ATOM 586 N N . GLU A 1 78 ? -15.273 -19.423 -0.679 1.00 90.62 78 GLU A N 1
ATOM 587 C CA . GLU A 1 78 ? -16.470 -18.900 -1.349 1.00 90.62 78 GLU A CA 1
ATOM 588 C C . GLU A 1 78 ? -16.134 -17.885 -2.452 1.00 90.62 78 GLU A C 1
ATOM 590 O O . GLU A 1 78 ? -16.767 -17.851 -3.512 1.00 90.62 78 GLU A O 1
ATOM 595 N N . HIS A 1 79 ? -15.129 -17.038 -2.227 1.00 88.81 79 HIS A N 1
ATOM 596 C CA . HIS A 1 79 ? -14.909 -15.854 -3.056 1.00 88.81 79 HIS A CA 1
ATOM 597 C C . HIS A 1 79 ? -13.583 -15.826 -3.811 1.00 88.81 79 HIS A C 1
ATOM 599 O O . HIS A 1 79 ? -13.450 -14.996 -4.714 1.00 88.81 79 HIS A O 1
ATOM 605 N N . LEU A 1 80 ? -12.631 -16.707 -3.494 1.00 81.38 80 LEU A N 1
ATOM 606 C CA . LEU A 1 80 ? -11.329 -16.784 -4.170 1.00 81.38 80 LEU A CA 1
ATOM 607 C C . LEU A 1 80 ? -11.074 -18.145 -4.821 1.00 81.38 80 LEU A C 1
ATOM 609 O O . LEU A 1 80 ? -10.156 -18.255 -5.630 1.00 81.38 80 LEU A O 1
ATOM 613 N N . SER A 1 81 ? -11.900 -19.154 -4.520 1.00 81.75 81 SER A N 1
ATOM 614 C CA . SER A 1 81 ? -11.698 -20.534 -4.976 1.00 81.75 81 SER A CA 1
ATOM 615 C C . SER A 1 81 ? -10.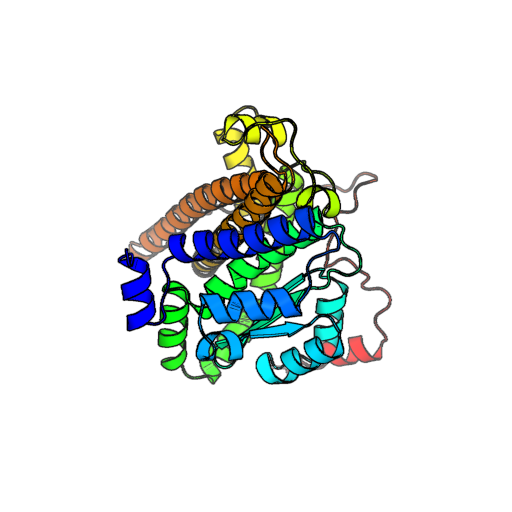327 -21.091 -4.560 1.00 81.75 81 SER A C 1
ATOM 617 O O . SER A 1 81 ? -9.712 -21.852 -5.305 1.00 81.75 81 SER A O 1
ATOM 619 N N . LEU A 1 82 ? -9.843 -20.686 -3.379 1.00 80.19 82 LEU A N 1
ATOM 620 C CA . LEU A 1 82 ? -8.626 -21.219 -2.765 1.00 80.19 82 LEU A CA 1
ATOM 621 C C . LEU A 1 82 ? -8.967 -22.414 -1.871 1.00 80.19 82 LEU A C 1
ATOM 623 O O . LEU A 1 82 ? -10.025 -22.443 -1.243 1.00 80.19 82 LEU A O 1
ATOM 627 N N . SER A 1 83 ? -8.056 -23.383 -1.798 1.00 83.62 83 SER A N 1
ATOM 628 C CA . SER A 1 83 ? -8.115 -24.461 -0.807 1.00 83.62 83 SER A CA 1
ATOM 629 C C . SER A 1 83 ? -7.858 -23.923 0.602 1.00 83.62 83 SER A C 1
ATOM 631 O O . SER A 1 83 ? -7.094 -22.968 0.764 1.00 83.62 83 SER A O 1
ATOM 633 N N . ASP A 1 84 ? -8.388 -24.606 1.614 1.00 87.44 84 ASP A N 1
ATOM 634 C CA . ASP A 1 84 ? -8.174 -24.260 3.023 1.00 87.44 84 ASP A CA 1
ATOM 635 C C . ASP A 1 84 ? -6.691 -24.224 3.423 1.00 87.44 84 ASP A C 1
ATOM 637 O O . ASP A 1 84 ? -6.312 -23.364 4.211 1.00 87.44 84 ASP A O 1
ATOM 641 N N . GLU A 1 85 ? -5.852 -25.101 2.860 1.00 85.56 85 GLU A N 1
ATOM 642 C CA . GLU A 1 85 ? -4.404 -25.137 3.117 1.00 85.56 85 GLU A CA 1
ATOM 643 C C . GLU A 1 85 ? -3.723 -23.834 2.668 1.00 85.56 85 GLU A C 1
ATOM 645 O O . GLU A 1 85 ? -3.137 -23.124 3.478 1.00 85.56 85 GLU A O 1
ATOM 650 N N . VAL A 1 86 ? -3.900 -23.445 1.400 1.00 79.50 86 VAL A N 1
ATOM 651 C CA . VAL A 1 86 ? -3.401 -22.164 0.861 1.00 79.50 86 VAL A CA 1
ATOM 652 C C . VAL A 1 86 ? -3.942 -20.961 1.643 1.00 79.50 86 VAL A C 1
ATOM 654 O O . VAL A 1 86 ? -3.205 -20.010 1.913 1.00 79.50 86 VAL A O 1
ATOM 657 N N . ALA A 1 87 ? -5.224 -20.985 2.020 1.00 82.94 87 ALA A N 1
ATOM 658 C CA . ALA A 1 87 ? -5.826 -19.921 2.818 1.00 82.94 87 ALA A CA 1
ATOM 659 C C . ALA A 1 87 ? -5.192 -19.830 4.217 1.00 82.94 87 ALA A C 1
ATOM 661 O O . ALA A 1 87 ? -4.922 -18.734 4.704 1.00 82.94 87 ALA A O 1
ATOM 662 N N . GLU A 1 88 ? -4.901 -20.968 4.841 1.00 85.62 88 GLU A N 1
ATOM 663 C CA . GLU A 1 88 ? -4.233 -21.041 6.135 1.00 85.62 88 GLU A CA 1
ATOM 664 C C . GLU A 1 88 ? -2.791 -20.551 6.084 1.00 85.62 88 GLU A C 1
ATOM 666 O O . GLU A 1 88 ? -2.386 -19.771 6.946 1.00 85.62 88 GLU A O 1
ATOM 671 N N . THR A 1 89 ? -2.038 -20.939 5.056 1.00 78.62 89 THR A N 1
ATOM 672 C CA . THR A 1 89 ? -0.702 -20.400 4.796 1.00 78.62 89 THR A CA 1
ATOM 673 C C . THR A 1 89 ? -0.765 -18.876 4.711 1.00 78.62 89 THR A C 1
ATOM 675 O O . THR A 1 89 ? -0.078 -18.184 5.463 1.00 78.62 89 THR A O 1
ATOM 678 N N . HIS A 1 90 ? -1.652 -18.326 3.876 1.00 79.62 90 HIS A N 1
ATOM 679 C CA . HIS A 1 90 ? -1.791 -16.875 3.739 1.00 79.62 90 HIS A CA 1
ATOM 680 C C . HIS A 1 90 ? -2.167 -16.199 5.063 1.00 79.62 90 HIS A C 1
ATOM 682 O O . HIS A 1 90 ? -1.637 -15.138 5.396 1.00 79.62 90 HIS A O 1
ATOM 688 N N . PHE A 1 91 ? -3.075 -16.798 5.832 1.00 83.06 91 PHE A N 1
ATOM 689 C CA . PHE A 1 91 ? -3.434 -16.291 7.148 1.00 83.06 91 PHE A CA 1
ATOM 690 C C . PHE A 1 91 ? -2.201 -16.252 8.058 1.00 83.06 91 PHE A C 1
ATOM 692 O O . PHE A 1 91 ? -1.838 -15.189 8.548 1.00 83.06 91 PHE A O 1
ATOM 699 N N . ARG A 1 92 ? -1.488 -17.368 8.232 1.00 80.75 92 ARG A N 1
ATOM 700 C CA . ARG A 1 92 ? -0.348 -17.474 9.161 1.00 80.75 92 ARG A CA 1
ATOM 701 C C . ARG A 1 92 ? 0.815 -16.530 8.827 1.00 80.75 92 ARG A C 1
ATOM 703 O O . ARG A 1 92 ? 1.439 -16.017 9.751 1.00 80.75 92 ARG A O 1
ATOM 710 N N . TYR A 1 93 ? 1.084 -16.271 7.545 1.00 73.94 93 TYR A N 1
ATOM 711 C CA . TYR A 1 93 ? 2.229 -15.452 7.109 1.00 73.94 93 TYR A CA 1
ATOM 712 C C . TYR A 1 93 ? 1.947 -13.951 6.962 1.00 73.94 93 TYR A C 1
ATOM 714 O O . TYR A 1 93 ? 2.863 -13.168 6.719 1.00 73.94 93 TYR A O 1
ATOM 722 N N . SER A 1 94 ? 0.703 -13.518 7.143 1.00 75.12 94 SER A N 1
ATOM 723 C CA . SER A 1 94 ? 0.334 -12.101 7.185 1.00 75.12 94 SER A CA 1
ATOM 724 C C . SER A 1 94 ? -0.041 -11.712 8.623 1.00 75.12 94 SER A C 1
ATOM 726 O O . SER A 1 94 ? -0.424 -12.577 9.406 1.00 75.12 94 SER A O 1
ATOM 728 N N . LYS A 1 95 ? 0.034 -10.425 8.991 1.00 76.31 95 LYS A N 1
ATOM 729 C CA . LYS A 1 95 ? -0.596 -9.895 10.225 1.00 76.31 95 LYS A CA 1
ATOM 730 C C . LYS A 1 95 ? -1.942 -9.223 9.945 1.00 76.31 95 LYS A C 1
ATOM 732 O O . LYS A 1 95 ? -2.835 -9.218 10.783 1.00 76.31 95 LYS A O 1
ATOM 737 N N . SER A 1 96 ? -2.094 -8.692 8.744 1.00 87.38 96 SER A N 1
ATOM 738 C CA . SER A 1 96 ? -3.309 -8.086 8.217 1.00 87.38 96 SER A CA 1
ATOM 739 C C . SER A 1 96 ? -3.318 -8.210 6.699 1.00 87.38 96 SER A C 1
ATOM 741 O O . SER A 1 96 ? -2.264 -8.353 6.071 1.00 87.38 96 SER A O 1
ATOM 743 N N . ALA A 1 97 ? -4.504 -8.229 6.104 1.00 86.12 97 ALA A N 1
ATOM 744 C CA . ALA A 1 97 ? -4.616 -8.280 4.656 1.00 86.12 97 ALA A CA 1
ATOM 745 C C . ALA A 1 97 ? -5.959 -7.747 4.186 1.00 86.12 97 ALA A C 1
ATOM 747 O O . ALA A 1 97 ? -6.996 -8.019 4.798 1.00 86.12 97 ALA A O 1
ATOM 748 N N . VAL A 1 98 ? -5.950 -7.110 3.020 1.00 90.44 98 VAL A N 1
ATOM 749 C CA . VAL A 1 98 ? -7.161 -6.828 2.259 1.00 90.44 98 VAL A CA 1
ATOM 750 C C . VAL A 1 98 ? -7.176 -7.653 0.989 1.00 90.44 98 VAL A C 1
ATOM 752 O O . VAL A 1 98 ? -6.319 -7.503 0.122 1.00 90.44 98 VAL A O 1
ATOM 755 N N . ILE A 1 99 ? -8.192 -8.504 0.852 1.00 87.31 99 ILE A N 1
ATOM 756 C CA . ILE A 1 99 ? -8.311 -9.409 -0.292 1.00 87.31 99 ILE A CA 1
ATOM 757 C C . ILE A 1 99 ? -9.598 -9.121 -1.055 1.00 87.31 99 ILE A C 1
ATOM 759 O O . ILE A 1 99 ? -10.699 -9.126 -0.503 1.00 87.31 99 ILE A O 1
ATOM 763 N N . LEU A 1 100 ? -9.463 -8.868 -2.356 1.00 84.81 100 LEU A N 1
ATOM 764 C CA . LEU A 1 100 ? -10.597 -8.665 -3.249 1.00 84.81 100 LEU A CA 1
ATOM 765 C C . LEU A 1 100 ? -11.140 -10.016 -3.732 1.00 84.81 100 LEU A C 1
ATOM 767 O O . LEU A 1 100 ? -10.502 -10.700 -4.528 1.00 84.81 100 LEU A O 1
ATOM 771 N N . GLY A 1 101 ? -12.349 -10.353 -3.294 1.00 83.62 101 GLY A N 1
ATOM 772 C CA . GLY A 1 101 ? -13.105 -11.518 -3.739 1.00 83.62 101 GLY A CA 1
ATOM 773 C C . GLY A 1 101 ? -13.946 -11.279 -4.997 1.00 83.62 101 GLY A C 1
ATOM 774 O O . GLY A 1 101 ? -14.067 -10.163 -5.525 1.00 83.62 101 GLY A O 1
ATOM 775 N N . LYS A 1 102 ? -14.583 -12.354 -5.476 1.00 80.56 102 LYS A N 1
ATOM 776 C CA . LYS A 1 102 ? -15.592 -12.307 -6.547 1.00 80.56 102 LYS A CA 1
ATOM 777 C C . LYS A 1 102 ? -16.754 -11.367 -6.193 1.00 80.56 102 LYS A C 1
ATOM 779 O O . LYS A 1 102 ? -17.018 -11.052 -5.035 1.00 80.56 102 LYS A O 1
ATOM 784 N N . ASN A 1 103 ? -17.447 -10.865 -7.217 1.00 78.19 103 ASN A N 1
ATOM 785 C CA . ASN A 1 103 ? -18.624 -9.986 -7.081 1.00 78.19 103 ASN A CA 1
ATOM 786 C C . ASN A 1 103 ? -18.397 -8.688 -6.271 1.00 78.19 103 ASN A C 1
ATOM 788 O O . ASN A 1 103 ? -19.345 -8.024 -5.837 1.00 78.19 103 ASN A O 1
ATOM 792 N N . GLY A 1 104 ? -17.135 -8.274 -6.115 1.00 78.88 104 GLY A N 1
ATOM 793 C CA . GLY A 1 104 ? -16.759 -7.081 -5.361 1.00 78.88 104 GLY A CA 1
ATOM 794 C C . GLY A 1 104 ? -16.924 -7.236 -3.850 1.00 78.88 104 GLY A C 1
ATOM 795 O O . GLY A 1 104 ? -17.098 -6.220 -3.177 1.00 78.88 104 GLY A O 1
ATOM 796 N N . LYS A 1 105 ? -16.917 -8.478 -3.347 1.00 90.19 105 LYS A N 1
ATOM 797 C CA . LYS A 1 105 ? -16.719 -8.784 -1.929 1.00 90.19 105 LYS A CA 1
ATOM 798 C C . LYS A 1 105 ? -15.272 -8.496 -1.549 1.00 90.19 105 LYS A C 1
ATOM 800 O O . LYS A 1 105 ? -14.370 -8.678 -2.363 1.00 90.19 105 LYS A O 1
ATOM 805 N N . VAL A 1 106 ? -15.053 -8.015 -0.336 1.00 93.56 106 VAL A N 1
ATOM 806 C CA . VAL A 1 106 ? -13.725 -7.665 0.174 1.00 93.56 106 VAL A CA 1
ATOM 807 C C . VAL A 1 106 ? -13.564 -8.303 1.542 1.00 93.56 106 VAL A C 1
ATOM 809 O O . VAL A 1 106 ? -14.445 -8.160 2.383 1.00 93.56 106 VAL A O 1
ATOM 812 N N . LEU A 1 107 ? -12.450 -8.989 1.758 1.00 94.50 107 LEU A N 1
ATOM 813 C CA . LEU A 1 107 ? -12.026 -9.426 3.078 1.00 94.50 107 LEU A CA 1
ATOM 814 C C . LEU A 1 107 ? -11.085 -8.375 3.648 1.00 94.50 107 LEU A C 1
ATOM 816 O O . LEU A 1 107 ? -10.140 -7.976 2.973 1.00 94.50 107 LEU A O 1
ATOM 820 N N . LEU A 1 108 ? -11.346 -7.955 4.875 1.00 95.69 108 LEU A N 1
ATOM 821 C CA . LEU A 1 108 ? -10.452 -7.179 5.715 1.00 95.69 108 LEU A CA 1
ATOM 822 C C . LEU A 1 108 ? -10.029 -8.093 6.869 1.00 95.69 108 LEU A C 1
ATOM 824 O O . LEU A 1 108 ? -10.762 -8.257 7.837 1.00 95.69 108 LEU A O 1
ATOM 828 N N . SER A 1 109 ? -8.874 -8.741 6.752 1.00 92.81 109 SER A N 1
ATOM 829 C CA . SER A 1 109 ? -8.308 -9.509 7.858 1.00 92.81 109 SER A CA 1
ATOM 830 C C . SER A 1 109 ? -7.538 -8.561 8.774 1.00 92.81 109 SER A C 1
ATOM 832 O O . SER A 1 109 ? -6.502 -8.031 8.371 1.00 92.81 109 SER A O 1
ATOM 834 N N . LEU A 1 110 ? -8.040 -8.340 9.990 1.00 90.69 110 LEU A N 1
ATOM 835 C CA . LEU A 1 110 ? -7.425 -7.473 10.999 1.00 90.69 110 LEU A CA 1
ATOM 836 C C . LEU A 1 110 ? -7.139 -8.283 12.256 1.00 90.69 110 LEU A C 1
ATOM 838 O O . LEU A 1 110 ? -8.046 -8.587 13.017 1.00 90.69 110 LEU A O 1
ATOM 842 N N . ARG A 1 111 ? -5.875 -8.643 12.487 1.00 89.19 111 ARG A N 1
ATOM 843 C CA . ARG A 1 111 ? -5.483 -9.493 13.621 1.00 89.19 111 ARG A CA 1
ATOM 844 C C . ARG A 1 111 ? -4.643 -8.697 14.594 1.00 89.19 111 ARG A C 1
ATOM 846 O O . ARG A 1 111 ? -3.416 -8.717 14.560 1.00 89.19 111 ARG A O 1
ATOM 853 N N . LEU A 1 112 ? -5.351 -7.956 15.440 1.00 88.25 112 LEU A N 1
ATOM 854 C CA . LEU A 1 112 ? -4.781 -6.885 16.256 1.00 88.25 112 LEU A CA 1
ATOM 855 C C . LEU A 1 112 ? -4.363 -7.342 17.662 1.00 88.25 112 LEU A C 1
ATOM 857 O O . LEU A 1 112 ? -3.671 -6.607 18.353 1.00 88.25 112 LEU A O 1
ATOM 861 N N . LYS A 1 113 ? -4.716 -8.569 18.074 1.00 84.06 113 LYS A N 1
ATOM 862 C CA . LYS A 1 113 ? -4.543 -9.081 19.451 1.00 84.06 113 LYS A CA 1
ATOM 863 C C . LYS A 1 113 ? -3.128 -8.922 20.031 1.00 84.06 113 LYS A C 1
ATOM 865 O O . LYS A 1 113 ? -2.990 -8.709 21.227 1.00 84.06 113 LYS A O 1
ATOM 870 N N . ASN A 1 114 ? -2.093 -9.015 19.193 1.00 83.31 114 ASN A N 1
ATOM 871 C CA . ASN A 1 114 ? -0.686 -8.929 19.609 1.00 83.31 114 ASN A CA 1
ATOM 872 C C . ASN A 1 114 ? -0.004 -7.629 19.143 1.00 83.31 114 ASN A C 1
ATOM 874 O O . ASN A 1 114 ? 1.217 -7.589 18.998 1.00 83.31 114 ASN A O 1
ATOM 878 N N . MET A 1 115 ? -0.788 -6.599 18.827 1.00 89.69 115 MET A N 1
ATOM 879 C CA . MET A 1 115 ? -0.304 -5.275 18.449 1.00 89.69 115 MET A CA 1
ATOM 880 C C . MET A 1 115 ? -0.569 -4.300 19.590 1.00 89.69 115 MET A C 1
ATOM 882 O O . MET A 1 115 ? -1.657 -4.311 20.166 1.00 89.69 115 MET A O 1
ATOM 886 N N . ASN A 1 116 ? 0.388 -3.422 19.883 1.00 91.31 116 ASN A N 1
ATOM 887 C CA . ASN A 1 116 ? 0.081 -2.254 20.712 1.00 91.31 116 ASN A CA 1
ATOM 888 C C . ASN A 1 116 ? -0.817 -1.265 19.947 1.00 91.31 116 ASN A C 1
ATOM 890 O O . ASN A 1 116 ? -1.074 -1.422 18.750 1.00 91.31 116 ASN A O 1
ATOM 894 N N . GLU A 1 117 ? -1.284 -0.232 20.636 1.00 94.12 117 GLU A N 1
ATOM 895 C CA . GLU A 1 117 ? -2.257 0.736 20.132 1.00 94.12 117 GLU A CA 1
ATOM 896 C C . GLU A 1 117 ? -1.736 1.465 18.888 1.00 94.12 117 GLU A C 1
ATOM 898 O O . GLU A 1 117 ? -2.443 1.596 17.887 1.00 94.12 117 GLU A O 1
ATOM 903 N N . ALA A 1 118 ? -0.468 1.887 18.916 1.00 92.62 118 ALA A N 1
ATOM 904 C CA . ALA A 1 118 ? 0.189 2.566 17.803 1.00 92.62 118 ALA A CA 1
ATOM 905 C C . ALA A 1 118 ? 0.247 1.675 16.549 1.00 92.62 118 ALA A C 1
ATOM 907 O O . ALA A 1 118 ? -0.140 2.102 15.456 1.00 92.62 118 ALA A O 1
ATOM 908 N N . GLN A 1 119 ? 0.668 0.418 16.715 1.00 92.50 119 GLN A N 1
ATOM 909 C CA . GLN A 1 119 ? 0.699 -0.578 15.644 1.00 92.50 119 GLN A CA 1
ATOM 910 C C . GLN A 1 119 ? -0.693 -0.870 15.095 1.00 92.50 119 GLN A C 1
ATOM 912 O O . GLN A 1 119 ? -0.873 -0.911 13.875 1.00 92.50 119 GLN A O 1
ATOM 917 N N . ALA A 1 120 ? -1.673 -1.073 15.975 1.00 93.69 120 ALA A N 1
ATOM 918 C CA . ALA A 1 120 ? -3.034 -1.417 15.598 1.00 93.69 120 ALA A CA 1
ATOM 919 C C . ALA A 1 120 ? -3.706 -0.275 14.825 1.00 93.69 120 ALA A C 1
ATOM 921 O O . ALA A 1 120 ? -4.341 -0.522 13.798 1.00 93.69 120 ALA A O 1
ATOM 922 N N . LEU A 1 121 ? -3.515 0.978 15.253 1.00 95.81 121 LEU A N 1
ATOM 923 C CA . LEU A 1 121 ? -4.034 2.168 14.573 1.00 95.81 121 LEU A CA 1
ATOM 924 C C . LEU A 1 121 ? -3.418 2.365 13.186 1.00 95.81 121 LEU A C 1
ATOM 926 O O . LEU A 1 121 ? -4.149 2.620 12.221 1.00 95.81 121 LEU A O 1
ATOM 930 N N . ASN A 1 122 ? -2.092 2.234 13.077 1.00 95.12 122 ASN A N 1
ATOM 931 C CA . ASN A 1 122 ? -1.382 2.346 11.803 1.00 95.12 122 ASN A CA 1
ATOM 932 C C . ASN A 1 122 ? -1.839 1.248 10.835 1.00 95.12 122 ASN A C 1
ATOM 934 O O . ASN A 1 122 ? -2.300 1.554 9.735 1.00 95.12 122 ASN A O 1
ATOM 938 N N . THR A 1 123 ? -1.814 -0.009 11.288 1.00 94.31 123 THR A N 1
ATOM 939 C CA . THR A 1 123 ? -2.230 -1.182 10.504 1.00 94.31 123 THR A CA 1
ATOM 940 C C . THR A 1 123 ? -3.680 -1.052 10.048 1.00 94.31 123 THR A C 1
ATOM 942 O O . THR A 1 123 ? -3.964 -1.125 8.858 1.00 94.31 123 THR A O 1
ATOM 945 N N . THR A 1 124 ? -4.607 -0.766 10.963 1.00 95.88 124 THR A N 1
ATOM 946 C CA . THR A 1 124 ? -6.032 -0.621 10.628 1.00 95.88 124 THR A CA 1
ATOM 947 C C . THR A 1 124 ? -6.251 0.476 9.591 1.00 95.88 124 THR A C 1
ATOM 949 O O . THR A 1 124 ? -6.985 0.285 8.625 1.00 95.88 124 THR A O 1
ATOM 952 N N . SER A 1 125 ? -5.592 1.624 9.748 1.00 97.19 125 SER A N 1
ATOM 953 C CA . SER A 1 125 ? -5.756 2.755 8.830 1.00 97.19 125 SER A CA 1
ATOM 954 C C . SER A 1 125 ? -5.122 2.496 7.458 1.00 97.19 125 SER A C 1
ATOM 956 O O . SER A 1 125 ? -5.683 2.922 6.446 1.00 97.19 125 SER A O 1
ATOM 958 N N . HIS A 1 126 ? -3.996 1.777 7.417 1.00 95.88 126 HIS A N 1
ATOM 959 C CA . HIS A 1 126 ? -3.372 1.284 6.190 1.00 95.88 126 HIS A CA 1
ATOM 960 C C . HIS A 1 126 ? -4.337 0.365 5.428 1.00 95.88 126 HIS A C 1
ATOM 962 O O . HIS A 1 126 ? -4.698 0.657 4.288 1.00 95.88 126 HIS A O 1
ATOM 968 N N . GLU A 1 127 ? -4.855 -0.677 6.080 1.00 95.88 127 GLU A N 1
ATOM 969 C CA . GLU A 1 127 ? -5.766 -1.631 5.439 1.00 95.88 127 GLU A CA 1
ATOM 970 C C . GLU A 1 127 ? -7.096 -0.980 5.028 1.00 95.88 127 GLU A C 1
ATOM 972 O O . GLU A 1 127 ? -7.662 -1.286 3.976 1.00 95.88 127 GLU A O 1
ATOM 977 N N . LEU A 1 128 ? -7.597 -0.011 5.800 1.00 96.69 128 LEU A N 1
ATOM 978 C CA . LEU A 1 128 ? -8.779 0.759 5.414 1.00 96.69 128 LEU A CA 1
ATOM 979 C C . LEU A 1 128 ? -8.575 1.528 4.099 1.00 96.69 128 LEU A C 1
ATOM 981 O O . LEU A 1 128 ? -9.544 1.679 3.352 1.00 96.69 128 LEU A O 1
ATOM 985 N N . GLU A 1 129 ? -7.361 1.986 3.767 1.00 96.44 129 GLU A N 1
ATOM 986 C CA . GLU A 1 129 ? -7.089 2.582 2.446 1.00 96.44 129 GLU A CA 1
ATOM 987 C C . GLU A 1 129 ? -7.384 1.574 1.339 1.00 96.44 129 GLU A C 1
ATOM 989 O O . GLU A 1 129 ? -8.161 1.877 0.425 1.00 96.44 129 GLU A O 1
ATOM 994 N N . HIS A 1 130 ? -6.867 0.352 1.472 1.00 93.81 130 HIS A N 1
ATOM 995 C CA . HIS A 1 130 ? -7.081 -0.716 0.504 1.00 93.81 130 HIS A CA 1
ATOM 996 C C . HIS A 1 130 ? -8.551 -1.123 0.409 1.00 93.81 130 HIS A C 1
ATOM 998 O O . HIS A 1 130 ? -9.079 -1.289 -0.697 1.00 93.81 130 HIS A O 1
ATOM 1004 N N . VAL A 1 131 ? -9.260 -1.219 1.538 1.00 94.50 131 VAL A N 1
ATOM 1005 C CA . VAL A 1 131 ? -10.703 -1.503 1.564 1.00 94.50 131 VAL A CA 1
ATOM 1006 C C . VAL A 1 131 ? -11.482 -0.450 0.787 1.00 94.50 131 VAL A C 1
ATOM 1008 O O . VAL A 1 131 ? -12.293 -0.786 -0.085 1.00 94.50 131 VAL A O 1
ATOM 1011 N N . PHE A 1 132 ? -11.241 0.832 1.062 1.00 93.00 132 PHE A N 1
ATOM 1012 C CA . PHE A 1 132 ? -11.932 1.919 0.375 1.00 93.00 132 PHE A CA 1
ATOM 1013 C C . PHE A 1 132 ? -11.556 1.959 -1.104 1.00 93.00 132 PHE A C 1
ATOM 1015 O O . PHE A 1 132 ? -12.430 2.124 -1.961 1.00 93.00 132 PHE A O 1
ATOM 1022 N N . TYR A 1 133 ? -10.283 1.755 -1.434 1.00 90.38 133 TYR A N 1
ATOM 1023 C CA . TYR A 1 133 ? -9.836 1.714 -2.815 1.00 90.38 133 TYR A CA 1
ATOM 1024 C C . TYR A 1 133 ? -10.520 0.588 -3.595 1.00 90.38 133 TYR A C 1
ATOM 1026 O O . TYR A 1 133 ? -11.068 0.830 -4.675 1.00 90.38 133 TYR A O 1
ATOM 1034 N N . ASN A 1 134 ? -10.596 -0.616 -3.032 1.00 86.38 134 ASN A N 1
ATOM 1035 C CA . ASN A 1 134 ? -11.284 -1.770 -3.618 1.00 86.38 134 ASN A CA 1
ATOM 1036 C C . ASN A 1 134 ? -12.803 -1.587 -3.712 1.00 86.38 134 ASN A C 1
ATOM 1038 O O . ASN A 1 134 ? -13.429 -1.979 -4.704 1.00 86.38 134 ASN A O 1
ATOM 1042 N N . THR A 1 135 ? -13.411 -0.905 -2.747 1.00 84.12 135 THR A N 1
ATOM 1043 C CA . THR A 1 135 ? -14.872 -0.804 -2.663 1.00 84.12 135 THR A CA 1
ATOM 1044 C C . THR A 1 135 ? -15.427 0.374 -3.466 1.00 84.12 135 THR A C 1
ATOM 1046 O O . THR A 1 135 ? -16.356 0.195 -4.268 1.00 84.12 135 THR A O 1
ATOM 1049 N N . VAL A 1 136 ? -14.852 1.569 -3.308 1.00 86.44 136 VAL A N 1
ATOM 1050 C CA . VAL A 1 136 ? -15.448 2.837 -3.765 1.00 86.44 136 VAL A CA 1
ATOM 1051 C C . VAL A 1 136 ? -14.596 3.640 -4.754 1.00 86.44 136 VAL A C 1
ATOM 1053 O O . VAL A 1 136 ? -15.079 4.663 -5.226 1.00 86.44 136 VAL A O 1
ATOM 1056 N N . SER A 1 137 ? -13.380 3.225 -5.133 1.00 85.69 137 SER A N 1
ATOM 1057 C CA . SER A 1 137 ? -12.588 4.012 -6.101 1.00 85.69 137 SER A CA 1
ATOM 1058 C C . SER A 1 137 ? -13.153 3.986 -7.528 1.00 85.69 137 SER A C 1
ATOM 1060 O O . SER A 1 137 ? -13.758 3.002 -7.969 1.00 85.69 137 SER A O 1
ATOM 1062 N N . SER A 1 138 ? -12.904 5.066 -8.276 1.00 76.75 138 SER A N 1
ATOM 1063 C CA . SER A 1 138 ? -13.216 5.169 -9.709 1.00 76.75 138 SER A CA 1
ATOM 1064 C C . SER A 1 138 ? -12.477 4.121 -10.532 1.00 76.75 138 SER A C 1
ATOM 1066 O O . SER A 1 138 ? -13.059 3.505 -11.422 1.00 76.75 138 SER A O 1
ATOM 1068 N N . ASP A 1 139 ? -11.211 3.874 -10.196 1.00 74.94 139 ASP A N 1
ATOM 1069 C CA . ASP A 1 139 ? -10.353 2.936 -10.9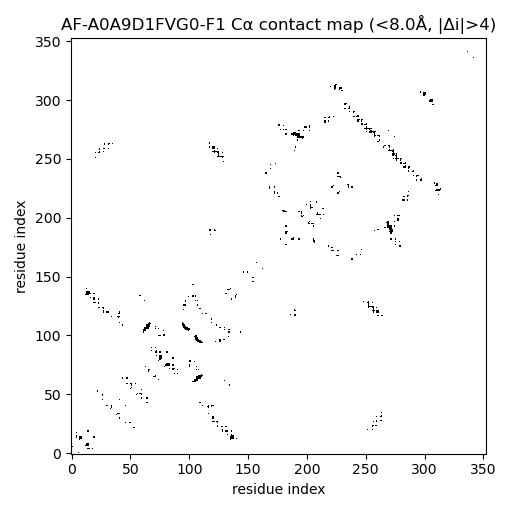14 1.00 74.94 139 ASP A CA 1
ATOM 1070 C C . ASP A 1 139 ? -10.913 1.516 -10.788 1.00 74.94 139 ASP A C 1
ATOM 1072 O O . ASP A 1 139 ? -11.044 0.807 -11.785 1.00 74.94 139 ASP A O 1
ATOM 1076 N N . ASN A 1 140 ? -11.339 1.115 -9.585 1.00 74.38 140 ASN A N 1
ATOM 1077 C CA . ASN A 1 140 ? -11.968 -0.188 -9.394 1.00 74.38 140 ASN A CA 1
ATOM 1078 C C . ASN A 1 140 ? -13.409 -0.244 -9.904 1.00 74.38 140 ASN A C 1
ATOM 1080 O O . ASN A 1 140 ? -13.859 -1.311 -10.319 1.00 74.38 140 ASN A O 1
ATOM 1084 N N . ALA A 1 141 ? -14.139 0.873 -9.950 1.00 73.12 141 ALA A N 1
ATOM 1085 C CA . ALA A 1 141 ? -15.413 0.925 -10.665 1.00 73.12 141 ALA A CA 1
ATOM 1086 C C . ALA A 1 141 ? -15.225 0.620 -12.162 1.00 73.12 141 ALA A C 1
ATOM 1088 O O . ALA A 1 141 ? -15.936 -0.231 -12.696 1.00 73.12 141 ALA A O 1
ATOM 1089 N N . MET A 1 142 ? -14.217 1.224 -12.797 1.00 69.94 142 MET A N 1
ATOM 1090 C CA . MET A 1 142 ? -13.867 0.971 -14.195 1.00 69.94 142 MET A CA 1
ATOM 1091 C C . MET A 1 142 ? -13.380 -0.468 -14.414 1.00 69.94 142 MET A C 1
ATOM 1093 O O . MET A 1 142 ? -13.867 -1.139 -15.318 1.00 69.94 142 MET A O 1
ATOM 1097 N N . ILE A 1 143 ? -12.487 -0.988 -13.562 1.00 71.38 143 ILE A N 1
ATOM 1098 C CA . ILE A 1 143 ? -12.022 -2.386 -13.649 1.00 71.38 143 ILE A CA 1
ATOM 1099 C C . ILE A 1 143 ? -13.197 -3.358 -13.542 1.00 71.38 143 ILE A C 1
ATOM 1101 O O . ILE A 1 143 ? -13.270 -4.315 -14.309 1.00 71.38 143 ILE A O 1
ATOM 1105 N N . ARG A 1 144 ? -14.137 -3.122 -12.619 1.00 69.94 144 ARG A N 1
ATOM 1106 C CA . ARG A 1 144 ? -15.343 -3.951 -12.495 1.00 69.94 144 ARG A CA 1
ATOM 1107 C C . ARG A 1 144 ? -16.218 -3.878 -13.743 1.00 69.94 144 ARG A C 1
ATOM 1109 O O . ARG A 1 144 ? -16.742 -4.909 -14.144 1.00 69.94 144 ARG A O 1
ATOM 1116 N N . ALA A 1 145 ? -16.376 -2.699 -14.344 1.00 68.94 145 ALA A N 1
ATOM 1117 C CA . ALA A 1 145 ? -17.126 -2.545 -15.589 1.00 68.94 145 ALA A CA 1
ATOM 1118 C C . ALA A 1 145 ? -16.467 -3.322 -16.737 1.00 68.94 145 ALA A C 1
ATOM 1120 O O . ALA A 1 145 ? -17.138 -4.106 -17.394 1.00 68.94 145 ALA A O 1
ATOM 1121 N N . ILE A 1 146 ? -15.146 -3.198 -16.902 1.00 65.94 146 ILE A N 1
ATOM 1122 C CA . ILE A 1 146 ? -14.383 -3.943 -17.914 1.00 65.94 146 ILE A CA 1
ATOM 1123 C C . ILE A 1 146 ? -14.503 -5.454 -17.685 1.00 65.94 146 ILE A C 1
ATOM 1125 O O . ILE A 1 146 ? -14.792 -6.186 -18.622 1.00 65.94 146 ILE A O 1
ATOM 1129 N N . ARG A 1 147 ? -14.336 -5.930 -16.442 1.00 65.88 147 ARG A N 1
ATOM 1130 C CA . ARG A 1 147 ? -14.444 -7.361 -16.107 1.00 65.88 147 ARG A CA 1
ATOM 1131 C C . ARG A 1 147 ? 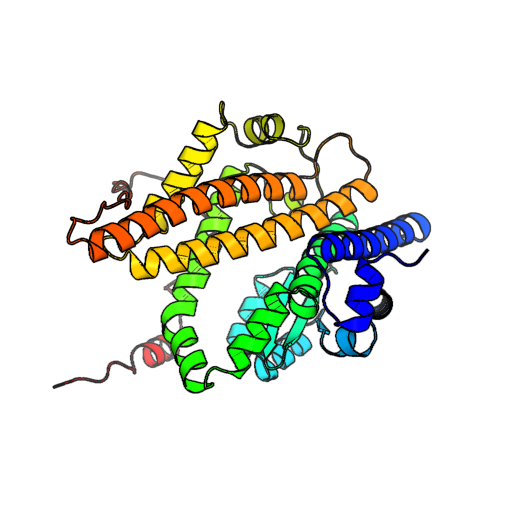-15.806 -7.953 -16.468 1.00 65.88 147 ARG A C 1
ATOM 1133 O O . ARG A 1 147 ? -15.847 -9.102 -16.874 1.00 65.88 147 ARG A O 1
ATOM 1140 N N . LYS A 1 148 ? -16.898 -7.187 -16.360 1.00 67.44 148 LYS A N 1
ATOM 1141 C CA . LYS A 1 148 ? -18.236 -7.648 -16.777 1.00 67.44 148 LYS A CA 1
ATOM 1142 C C . LYS A 1 148 ? -18.346 -7.899 -18.280 1.00 67.44 148 LYS A C 1
ATOM 1144 O O . LYS A 1 148 ? -19.190 -8.682 -18.691 1.00 67.44 148 LYS A O 1
ATOM 1149 N N . CYS A 1 149 ? -17.520 -7.232 -19.080 1.00 68.94 149 CYS A N 1
ATOM 1150 C CA . CYS A 1 149 ? -17.507 -7.383 -20.530 1.00 68.94 149 CYS A CA 1
ATOM 1151 C C . CYS A 1 149 ? -16.570 -8.505 -21.003 1.00 68.94 149 CYS A C 1
ATOM 1153 O O . CYS A 1 149 ? -16.518 -8.777 -22.199 1.00 68.94 149 CYS A O 1
ATOM 1155 N N . ILE A 1 150 ? -15.802 -9.129 -20.101 1.00 63.34 150 ILE A N 1
ATOM 1156 C CA . ILE A 1 150 ? -14.850 -10.188 -20.443 1.00 63.34 150 ILE A CA 1
ATOM 1157 C C . ILE A 1 150 ? -15.417 -11.534 -19.966 1.00 63.34 150 ILE A C 1
ATOM 1159 O O . ILE A 1 150 ? -15.694 -11.677 -18.775 1.00 63.34 150 ILE A O 1
ATOM 1163 N N . PRO A 1 151 ? -15.547 -12.535 -20.856 1.00 72.38 151 PRO A N 1
ATOM 1164 C CA . PRO A 1 151 ? -15.929 -13.894 -20.483 1.00 72.38 151 PRO A CA 1
ATOM 1165 C C . PRO A 1 151 ? -15.065 -14.485 -19.355 1.00 72.38 151 PRO A C 1
ATOM 1167 O O . PRO A 1 151 ? -13.840 -14.335 -19.335 1.00 72.38 151 PRO A O 1
ATOM 1170 N N . GLU A 1 152 ? -15.699 -15.191 -18.416 1.00 68.69 152 GLU A N 1
ATOM 1171 C CA . GLU A 1 152 ? -15.046 -15.696 -17.198 1.00 68.69 152 GLU A CA 1
ATOM 1172 C C . GLU A 1 152 ? -13.921 -16.704 -17.494 1.00 68.69 152 GLU A C 1
ATOM 1174 O O . GLU A 1 152 ? -12.881 -16.695 -16.837 1.00 68.69 152 GLU A O 1
ATOM 1179 N N . ASN A 1 153 ? -14.063 -17.515 -18.545 1.00 68.56 153 ASN A N 1
ATOM 1180 C CA . ASN A 1 153 ? -13.018 -18.426 -19.022 1.00 68.56 153 ASN A CA 1
ATOM 1181 C C . ASN A 1 153 ? -11.741 -17.686 -19.470 1.00 68.56 153 ASN A C 1
ATOM 1183 O O . ASN A 1 153 ? -10.633 -18.144 -19.189 1.00 68.56 153 ASN A O 1
ATOM 1187 N N . ILE A 1 154 ? -11.878 -16.526 -20.120 1.00 62.66 154 ILE A N 1
ATOM 1188 C CA . ILE A 1 154 ? -10.746 -15.693 -20.541 1.00 62.66 154 ILE A CA 1
ATOM 1189 C C . ILE A 1 154 ? -10.057 -15.086 -19.315 1.00 62.66 154 ILE A C 1
ATOM 1191 O O . ILE A 1 154 ? -8.831 -15.151 -19.211 1.00 62.66 154 ILE A O 1
ATOM 1195 N N . LEU A 1 155 ? -10.828 -14.562 -18.356 1.00 59.03 155 LEU A N 1
ATOM 1196 C CA . LEU A 1 155 ? -10.287 -14.033 -17.098 1.00 59.03 155 LEU A CA 1
ATOM 1197 C C . LEU A 1 155 ? -9.519 -15.107 -16.315 1.00 59.03 155 LEU A C 1
ATOM 1199 O O . LEU A 1 155 ? -8.385 -14.868 -15.896 1.00 59.03 155 LEU A O 1
ATOM 1203 N N . ASN A 1 156 ? -10.093 -16.304 -16.193 1.00 62.12 156 ASN A N 1
ATOM 1204 C CA . ASN A 1 156 ? -9.475 -17.432 -15.500 1.00 62.12 156 ASN A CA 1
ATOM 1205 C C . ASN A 1 156 ? -8.179 -17.894 -16.182 1.00 62.12 156 ASN A C 1
ATOM 1207 O O . ASN A 1 156 ? -7.212 -18.228 -15.500 1.00 62.12 156 ASN A O 1
ATOM 1211 N N . ASN A 1 157 ? -8.121 -17.879 -17.516 1.00 59.31 157 ASN A N 1
ATOM 1212 C CA . ASN A 1 157 ? -6.912 -18.235 -18.261 1.00 59.31 157 ASN A CA 1
ATOM 1213 C C . ASN A 1 157 ? -5.788 -17.205 -18.086 1.00 59.31 157 ASN A C 1
ATOM 1215 O O . ASN A 1 157 ? -4.632 -17.591 -17.914 1.00 59.31 157 ASN A O 1
ATOM 1219 N N . ILE A 1 158 ? -6.118 -15.909 -18.088 1.00 59.00 158 ILE A N 1
ATOM 1220 C CA . ILE A 1 158 ? -5.148 -14.835 -17.814 1.00 59.00 158 ILE A CA 1
ATOM 1221 C C . ILE A 1 158 ? -4.593 -14.981 -16.394 1.00 59.00 158 ILE A C 1
ATOM 1223 O O . ILE A 1 158 ? -3.379 -14.923 -16.196 1.00 59.00 158 ILE A O 1
ATOM 1227 N N . GLN A 1 159 ? -5.472 -15.222 -15.418 1.00 59.69 159 GLN A N 1
ATOM 1228 C CA . GLN A 1 159 ? -5.081 -15.412 -14.026 1.00 59.69 159 GLN A CA 1
ATOM 1229 C C . GLN A 1 159 ? -4.177 -16.648 -13.879 1.00 59.69 159 GLN A C 1
ATOM 1231 O O . GLN A 1 159 ? -3.085 -16.550 -13.325 1.00 59.69 159 GLN A O 1
ATOM 1236 N N . LYS A 1 160 ? -4.540 -17.797 -14.456 1.00 60.97 160 LYS A N 1
ATOM 1237 C CA . LYS A 1 160 ? -3.722 -19.017 -14.352 1.00 60.97 160 LYS A CA 1
ATOM 1238 C C . LYS A 1 160 ? -2.325 -18.891 -14.966 1.00 60.97 160 LYS A C 1
ATOM 1240 O O . LYS A 1 160 ? -1.389 -19.446 -14.406 1.00 60.97 160 LYS A O 1
ATOM 1245 N N . ARG A 1 161 ? -2.160 -18.180 -16.088 1.00 57.56 161 ARG A N 1
ATOM 1246 C CA . ARG A 1 161 ? -0.861 -18.127 -16.791 1.00 57.56 161 ARG A CA 1
ATOM 1247 C C . ARG A 1 161 ? 0.184 -17.238 -16.129 1.00 57.56 161 ARG A C 1
ATOM 1249 O O . ARG A 1 161 ? 1.369 -17.470 -16.335 1.00 57.56 161 ARG A O 1
ATOM 1256 N N . HIS A 1 162 ? -0.232 -16.206 -15.396 1.00 61.22 162 HIS A N 1
ATOM 1257 C CA . HIS A 1 162 ? 0.697 -15.144 -14.998 1.00 61.22 162 HIS A CA 1
ATOM 1258 C C . HIS A 1 162 ? 0.630 -14.745 -13.520 1.00 61.22 162 HIS A C 1
ATOM 1260 O O . HIS A 1 162 ? 1.493 -13.993 -13.082 1.00 61.22 162 HIS A O 1
ATOM 1266 N N . SER A 1 163 ? -0.340 -15.234 -12.733 1.00 64.06 163 SER A N 1
ATOM 1267 C CA . SER A 1 163 ? -0.533 -14.733 -11.359 1.00 64.06 163 SER A CA 1
ATOM 1268 C C . SER A 1 163 ? 0.624 -15.039 -10.418 1.00 64.06 163 SER A C 1
ATOM 1270 O O . SER A 1 163 ? 1.006 -14.140 -9.683 1.00 64.06 163 SER A O 1
ATOM 1272 N N . SER A 1 164 ? 1.181 -16.260 -10.438 1.00 67.25 164 SER A N 1
ATOM 1273 C CA . SER A 1 164 ? 2.301 -16.612 -9.544 1.00 67.25 164 SER A CA 1
ATOM 1274 C C . SER A 1 164 ? 3.490 -15.704 -9.820 1.00 67.25 164 SER A C 1
ATOM 1276 O O . SER A 1 164 ? 3.848 -14.901 -8.975 1.00 67.25 164 SER A O 1
ATOM 1278 N N . PHE A 1 165 ? 3.979 -15.711 -11.064 1.00 69.06 165 PHE A N 1
ATOM 1279 C CA . PHE A 1 165 ? 5.107 -14.883 -11.483 1.00 69.06 165 PHE A CA 1
ATOM 1280 C C . PHE A 1 165 ? 4.910 -13.393 -11.160 1.00 69.06 165 PHE A C 1
ATOM 1282 O O . PHE A 1 165 ? 5.823 -12.744 -10.659 1.00 69.06 165 PHE A O 1
ATOM 1289 N N . ILE A 1 166 ? 3.719 -12.841 -11.419 1.00 68.94 166 ILE A N 1
ATOM 1290 C CA . ILE A 1 166 ? 3.423 -11.435 -11.112 1.00 68.94 166 ILE A CA 1
ATOM 1291 C C . ILE A 1 166 ? 3.444 -11.181 -9.601 1.00 68.94 166 ILE A C 1
ATOM 1293 O O . ILE A 1 166 ? 4.008 -10.175 -9.178 1.00 68.94 166 ILE A O 1
ATOM 1297 N N . ASN A 1 167 ? 2.833 -12.056 -8.800 1.00 69.69 167 ASN A N 1
ATOM 1298 C CA . ASN A 1 167 ? 2.795 -11.910 -7.347 1.00 69.69 167 ASN A CA 1
ATOM 1299 C C . ASN A 1 167 ? 4.199 -12.014 -6.745 1.00 69.69 167 ASN A C 1
ATOM 1301 O O . ASN A 1 167 ? 4.575 -11.140 -5.969 1.00 69.69 167 ASN A O 1
ATOM 1305 N N . ASP A 1 168 ? 4.978 -13.011 -7.167 1.00 71.44 168 ASP A N 1
ATOM 1306 C CA . ASP A 1 168 ? 6.358 -13.224 -6.725 1.00 71.44 168 ASP A CA 1
ATOM 1307 C C . ASP A 1 168 ? 7.212 -11.992 -7.062 1.00 71.44 168 ASP A C 1
ATOM 1309 O O . ASP A 1 168 ? 7.837 -11.404 -6.185 1.00 71.44 168 ASP A O 1
ATOM 1313 N N . THR A 1 169 ? 7.105 -11.477 -8.293 1.00 77.31 169 THR A N 1
ATOM 1314 C CA . THR A 1 169 ? 7.828 -10.262 -8.708 1.00 77.31 169 THR A CA 1
ATOM 1315 C C . THR A 1 169 ? 7.441 -9.024 -7.886 1.00 77.31 169 THR A C 1
ATOM 1317 O O . THR A 1 169 ? 8.284 -8.176 -7.592 1.00 77.31 169 THR A O 1
ATOM 1320 N N . ILE A 1 170 ? 6.155 -8.862 -7.545 1.00 78.31 170 ILE A N 1
ATOM 1321 C CA . ILE A 1 170 ? 5.696 -7.734 -6.717 1.00 78.31 170 ILE A CA 1
ATOM 1322 C C . ILE A 1 170 ? 6.287 -7.831 -5.313 1.00 78.31 170 ILE A C 1
ATOM 1324 O O . ILE A 1 170 ? 6.776 -6.820 -4.804 1.00 78.31 170 ILE A O 1
ATOM 1328 N N . LEU A 1 171 ? 6.245 -9.021 -4.713 1.00 79.50 171 LEU A N 1
ATOM 1329 C CA . LEU A 1 171 ? 6.786 -9.267 -3.381 1.00 79.50 171 LEU A CA 1
ATOM 1330 C C . LEU A 1 171 ? 8.295 -9.029 -3.353 1.00 79.50 171 LEU A C 1
ATOM 1332 O O . LEU A 1 171 ? 8.761 -8.254 -2.522 1.00 79.50 171 LEU A O 1
ATOM 1336 N N . ASP A 1 172 ? 9.037 -9.589 -4.308 1.00 80.81 172 ASP A N 1
ATOM 1337 C CA . ASP A 1 172 ? 10.487 -9.408 -4.411 1.00 80.81 172 ASP A CA 1
ATOM 1338 C C . ASP A 1 172 ? 10.857 -7.927 -4.547 1.00 80.81 172 ASP A C 1
ATOM 1340 O O . ASP A 1 172 ? 11.757 -7.430 -3.865 1.00 80.81 172 ASP A O 1
ATOM 1344 N N . PHE A 1 173 ? 10.114 -7.173 -5.366 1.00 87.69 173 PHE A N 1
ATOM 1345 C CA . PHE A 1 173 ? 10.354 -5.741 -5.512 1.00 87.69 173 PHE A CA 1
ATOM 1346 C C . PHE A 1 173 ? 10.061 -4.961 -4.224 1.00 87.69 173 PHE A C 1
ATOM 1348 O O . PHE A 1 173 ? 10.832 -4.076 -3.853 1.00 87.69 173 PHE A O 1
ATOM 1355 N N . GLN A 1 174 ? 8.970 -5.276 -3.521 1.00 87.06 174 GLN A N 1
ATOM 1356 C CA . GLN A 1 174 ? 8.658 -4.658 -2.229 1.00 87.06 174 GLN A CA 1
ATOM 1357 C C . GLN A 1 174 ? 9.724 -4.985 -1.179 1.00 87.06 174 GLN A C 1
ATOM 1359 O O . GLN A 1 174 ? 10.172 -4.079 -0.476 1.00 87.06 174 GLN A O 1
ATOM 1364 N N . CYS A 1 175 ? 10.176 -6.238 -1.104 1.00 85.62 175 CYS A N 1
ATOM 1365 C CA . CYS A 1 175 ? 11.260 -6.664 -0.222 1.00 85.62 175 CYS A CA 1
ATOM 1366 C C . CYS A 1 175 ? 12.549 -5.888 -0.508 1.00 85.62 175 CYS A C 1
ATOM 1368 O O . CYS A 1 175 ? 13.106 -5.290 0.413 1.00 85.62 175 CYS A O 1
ATOM 1370 N N . ALA A 1 176 ? 12.953 -5.777 -1.775 1.00 87.19 176 ALA A N 1
ATOM 1371 C CA . ALA A 1 176 ? 14.130 -5.004 -2.166 1.00 87.19 176 ALA A CA 1
ATOM 1372 C C . ALA A 1 176 ? 14.017 -3.516 -1.780 1.00 87.19 176 ALA A C 1
ATOM 1374 O O . ALA A 1 176 ? 15.000 -2.888 -1.380 1.00 87.19 176 ALA A O 1
ATOM 1375 N N . LEU A 1 177 ? 12.821 -2.921 -1.873 1.00 90.56 177 LEU A N 1
ATOM 1376 C CA . LEU A 1 177 ? 12.592 -1.551 -1.405 1.00 90.56 177 LEU A CA 1
ATOM 1377 C C . LEU A 1 177 ? 12.643 -1.452 0.126 1.00 90.56 177 LEU A C 1
ATOM 1379 O O . LEU A 1 177 ? 13.220 -0.504 0.652 1.00 90.56 177 LEU A O 1
ATOM 1383 N N . ILE A 1 178 ? 12.077 -2.416 0.853 1.00 89.69 178 ILE A N 1
ATOM 1384 C CA . ILE A 1 178 ? 12.135 -2.456 2.320 1.00 89.69 178 ILE A CA 1
ATOM 1385 C C . ILE A 1 178 ? 13.584 -2.566 2.799 1.00 89.69 178 ILE A C 1
ATOM 1387 O O . ILE A 1 178 ? 13.967 -1.837 3.713 1.00 89.69 178 ILE A O 1
ATOM 1391 N N . GLU A 1 179 ? 14.402 -3.405 2.173 1.00 87.25 179 GLU A N 1
ATOM 1392 C CA . GLU A 1 179 ? 15.832 -3.511 2.480 1.00 87.25 179 GLU A CA 1
ATOM 1393 C C . GLU A 1 179 ? 16.542 -2.170 2.265 1.00 87.25 179 GLU A C 1
ATOM 1395 O O . GLU A 1 179 ? 17.195 -1.655 3.173 1.00 87.25 179 GLU A O 1
ATOM 1400 N N . LYS A 1 180 ? 16.317 -1.527 1.112 1.00 89.00 180 LYS A N 1
ATOM 1401 C CA . LYS A 1 180 ? 16.876 -0.198 0.807 1.00 89.00 180 LYS A CA 1
ATOM 1402 C C . LYS A 1 180 ? 16.376 0.909 1.733 1.00 89.00 180 LYS A C 1
ATOM 1404 O O . LYS A 1 180 ? 17.032 1.938 1.844 1.00 89.00 180 LYS A O 1
ATOM 1409 N N . SER A 1 181 ? 15.220 0.731 2.373 1.00 89.88 181 SER A N 1
ATOM 1410 C CA . SER A 1 181 ? 14.648 1.736 3.273 1.00 89.88 181 SER A CA 1
ATOM 1411 C C . SER A 1 181 ? 15.442 1.912 4.567 1.00 89.88 181 SER A C 1
ATOM 1413 O O . SER A 1 181 ? 15.340 2.967 5.184 1.00 89.88 181 SER A O 1
ATOM 1415 N N . ASN A 1 182 ? 16.195 0.893 5.002 1.00 90.25 182 ASN A N 1
ATOM 1416 C CA . ASN A 1 182 ? 16.923 0.895 6.274 1.00 90.25 182 ASN A CA 1
ATOM 1417 C C . ASN A 1 182 ? 16.045 1.251 7.503 1.00 90.25 182 ASN A C 1
ATOM 1419 O O . ASN A 1 182 ? 16.492 1.878 8.458 1.00 90.25 182 ASN A O 1
ATOM 1423 N N . LEU A 1 183 ? 14.756 0.891 7.487 1.00 86.31 183 LEU A N 1
ATOM 1424 C CA . LEU A 1 183 ? 13.804 1.272 8.545 1.00 86.31 183 LEU A CA 1
ATOM 1425 C C . LEU A 1 183 ? 13.745 0.289 9.733 1.00 86.31 183 LEU A C 1
ATOM 1427 O O . LEU A 1 183 ? 12.941 0.473 10.653 1.00 86.31 183 LEU A O 1
ATOM 1431 N N . GLY A 1 184 ? 14.586 -0.746 9.742 1.00 81.69 184 GLY A N 1
ATOM 1432 C CA . GLY A 1 184 ? 14.588 -1.793 10.768 1.00 81.69 184 GLY A CA 1
ATOM 1433 C C . GLY A 1 184 ? 13.448 -2.801 10.591 1.00 81.69 184 GLY A C 1
ATOM 1434 O O . GLY A 1 184 ? 12.975 -3.017 9.478 1.00 81.69 184 GLY A O 1
ATOM 1435 N N . SER A 1 185 ? 13.009 -3.446 11.677 1.00 79.94 185 SER A N 1
ATOM 1436 C CA . SER A 1 185 ? 12.040 -4.558 11.649 1.00 79.94 185 SER A CA 1
ATOM 1437 C C . SER A 1 185 ? 10.620 -4.149 11.221 1.00 79.94 185 SER A C 1
ATOM 1439 O O . SER A 1 185 ? 10.227 -2.987 11.314 1.00 79.94 185 SER A O 1
ATOM 1441 N N . ALA A 1 186 ? 9.799 -5.124 10.803 1.00 74.50 186 ALA A N 1
ATOM 1442 C CA . ALA A 1 186 ? 8.396 -4.888 10.432 1.00 74.50 186 ALA A CA 1
ATOM 1443 C C . ALA A 1 186 ? 7.567 -4.266 11.564 1.00 74.50 186 ALA A C 1
ATOM 1445 O O . ALA A 1 186 ? 6.756 -3.379 11.320 1.00 74.50 186 ALA A O 1
ATOM 1446 N N . SER A 1 187 ? 7.816 -4.708 12.799 1.00 72.38 187 SER A N 1
ATOM 1447 C CA . SER A 1 187 ? 7.190 -4.179 14.013 1.00 72.38 187 SER A CA 1
ATOM 1448 C C . SER A 1 187 ? 7.490 -2.688 14.187 1.00 72.38 187 SER A C 1
ATOM 1450 O O . SER A 1 187 ? 6.578 -1.881 14.354 1.00 72.38 187 SER A O 1
ATOM 1452 N N . SER A 1 188 ? 8.769 -2.318 14.054 1.00 75.75 188 SER A N 1
ATOM 1453 C CA . SER A 1 188 ? 9.235 -0.938 14.196 1.00 75.75 188 SER A CA 1
ATOM 1454 C C . SER A 1 188 ? 8.641 -0.017 13.127 1.00 75.75 188 SER A C 1
ATOM 1456 O O . SER A 1 188 ? 8.170 1.078 13.430 1.00 75.7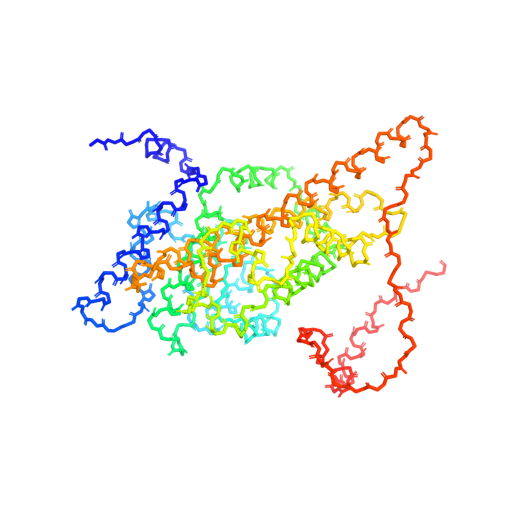5 188 SER A O 1
ATOM 1458 N N . ARG A 1 189 ? 8.558 -0.484 11.873 1.00 84.81 189 ARG A N 1
ATOM 1459 C CA . ARG A 1 189 ? 7.982 0.291 10.758 1.00 84.81 189 ARG A CA 1
ATOM 1460 C C . ARG A 1 189 ? 6.531 0.728 10.985 1.00 84.81 189 ARG A C 1
ATOM 1462 O O . ARG A 1 189 ? 6.111 1.737 10.420 1.00 84.81 189 ARG A O 1
ATOM 1469 N N . LEU A 1 190 ? 5.776 -0.018 11.789 1.00 85.19 190 LEU A N 1
ATOM 1470 C CA . LEU A 1 190 ? 4.356 0.233 12.036 1.00 85.19 190 LEU A CA 1
ATOM 1471 C C . LEU A 1 190 ? 4.078 1.096 13.275 1.00 85.19 190 LEU A C 1
ATOM 1473 O O . LEU A 1 190 ? 2.944 1.537 13.434 1.00 85.19 190 LEU A O 1
ATOM 1477 N N . GLN A 1 191 ? 5.066 1.380 14.124 1.00 87.62 191 GLN A N 1
ATOM 1478 C CA . GLN A 1 191 ? 4.835 2.104 15.386 1.00 87.62 191 GLN A CA 1
ATOM 1479 C C . GLN A 1 191 ? 5.810 3.243 15.668 1.00 87.62 191 GLN A C 1
ATOM 1481 O O . GLN A 1 191 ? 5.477 4.131 16.447 1.00 87.62 191 GLN A O 1
ATOM 1486 N N . ASP A 1 192 ? 6.990 3.228 15.049 1.00 92.25 192 ASP A N 1
ATOM 1487 C CA . ASP A 1 192 ? 8.052 4.171 15.373 1.00 92.25 192 ASP A CA 1
ATOM 1488 C C . ASP A 1 192 ? 8.132 5.321 14.365 1.00 92.25 192 ASP A C 1
ATOM 1490 O O . ASP A 1 192 ? 7.612 5.282 13.238 1.00 92.25 192 ASP A O 1
ATOM 1494 N N . PHE A 1 193 ? 8.872 6.344 14.776 1.00 96.50 193 PHE A N 1
ATOM 1495 C CA . PHE A 1 193 ? 9.256 7.478 13.954 1.00 96.50 193 PHE A CA 1
ATOM 1496 C C . PHE A 1 193 ? 10.696 7.321 13.475 1.00 96.50 193 PHE A C 1
ATOM 1498 O O . PHE A 1 193 ? 11.488 6.563 14.036 1.00 96.50 193 PHE A O 1
ATOM 1505 N N . THR A 1 194 ? 11.014 7.997 12.379 1.00 96.06 194 THR A N 1
ATOM 1506 C CA . THR A 1 194 ? 12.404 8.148 11.940 1.00 96.06 194 THR A CA 1
ATOM 1507 C C . THR A 1 194 ? 13.084 9.264 12.735 1.00 96.06 194 THR A C 1
ATOM 1509 O O . THR A 1 194 ? 12.430 10.046 13.425 1.00 96.06 194 THR A O 1
ATOM 1512 N N . GLU A 1 195 ? 14.400 9.388 12.591 1.00 95.50 195 GLU A N 1
ATOM 1513 C CA . GLU A 1 195 ? 15.162 10.552 13.069 1.00 95.50 195 GLU A CA 1
ATOM 1514 C C . GLU A 1 195 ? 15.120 11.724 12.070 1.00 95.50 195 GLU A C 1
ATOM 1516 O O . GLU A 1 195 ? 15.851 12.708 12.195 1.00 95.50 195 GLU A O 1
ATOM 1521 N N . HIS A 1 196 ? 14.314 11.607 11.014 1.00 96.50 196 HIS A N 1
ATOM 1522 C CA . HIS A 1 196 ? 14.351 12.498 9.869 1.00 96.50 196 HIS A CA 1
ATOM 1523 C C . HIS A 1 196 ? 12.982 13.122 9.604 1.00 96.50 196 HIS A C 1
ATOM 1525 O O . HIS A 1 196 ? 11.926 12.575 9.920 1.00 96.50 196 HIS A O 1
ATOM 1531 N N . LYS A 1 197 ? 12.989 14.302 8.986 1.00 95.75 197 LYS A N 1
ATOM 1532 C CA . LYS A 1 197 ? 11.759 14.975 8.559 1.00 95.75 197 LYS A CA 1
ATOM 1533 C C . LYS A 1 197 ? 11.247 14.386 7.247 1.00 95.75 197 LYS A C 1
ATOM 1535 O O . LYS A 1 197 ? 11.975 13.730 6.504 1.00 95.75 197 LYS A O 1
ATOM 1540 N N . ALA A 1 198 ? 9.982 14.649 6.945 1.00 94.06 198 ALA A N 1
ATOM 1541 C CA . ALA A 1 198 ? 9.393 14.287 5.664 1.00 94.06 198 ALA A CA 1
ATOM 1542 C C . ALA A 1 198 ? 10.093 15.005 4.495 1.00 94.06 198 ALA A C 1
ATOM 1544 O O . ALA A 1 198 ? 10.374 16.197 4.580 1.00 94.06 198 ALA A O 1
ATOM 1545 N N . GLY A 1 199 ? 10.280 14.307 3.372 1.00 95.50 199 GLY A N 1
ATOM 1546 C CA . GLY A 1 199 ? 10.779 14.889 2.126 1.00 95.50 199 GLY A CA 1
ATOM 1547 C C . GLY A 1 199 ? 12.005 14.157 1.589 1.00 95.50 199 GLY A C 1
ATOM 1548 O O . GLY A 1 199 ? 12.559 13.281 2.248 1.00 95.50 199 GLY A O 1
ATOM 1549 N N . ILE A 1 200 ? 12.440 14.533 0.381 1.00 96.94 200 ILE A N 1
ATOM 1550 C CA . ILE A 1 200 ? 13.540 13.842 -0.306 1.00 96.94 200 ILE A CA 1
ATOM 1551 C C . ILE A 1 200 ? 14.843 13.874 0.502 1.00 96.94 200 ILE A C 1
ATOM 1553 O O . ILE A 1 200 ? 15.526 12.864 0.572 1.00 96.94 200 ILE A O 1
ATOM 1557 N N . GLU A 1 201 ? 15.159 14.981 1.175 1.00 97.06 201 GLU A N 1
ATOM 1558 C CA . GLU A 1 201 ? 16.359 15.077 2.017 1.00 97.06 201 GLU A CA 1
ATOM 1559 C C . GLU A 1 201 ? 16.332 14.086 3.186 1.00 97.06 201 GLU A C 1
ATOM 1561 O O . GLU A 1 201 ? 17.330 13.424 3.460 1.00 97.06 201 GLU A O 1
ATOM 1566 N N . GLY A 1 202 ? 15.184 13.954 3.859 1.00 97.12 202 GLY A N 1
ATOM 1567 C CA . GLY A 1 202 ? 15.008 12.985 4.939 1.00 97.12 202 GLY A CA 1
ATOM 1568 C C . GLY A 1 202 ? 15.068 11.545 4.438 1.00 97.12 202 GLY A C 1
ATOM 1569 O O . GLY A 1 202 ? 15.706 10.707 5.069 1.00 97.12 202 GLY A O 1
ATOM 1570 N N . LEU A 1 203 ? 14.480 11.272 3.269 1.00 97.81 203 LEU A N 1
ATOM 1571 C CA . LEU A 1 203 ? 14.550 9.962 2.623 1.00 97.81 203 LEU A CA 1
ATOM 1572 C C . LEU A 1 203 ? 15.988 9.584 2.248 1.00 97.81 203 LEU A C 1
ATOM 1574 O O . LEU A 1 203 ? 16.405 8.452 2.481 1.00 97.81 203 LEU A O 1
ATOM 1578 N N . LEU A 1 204 ? 16.761 10.519 1.696 1.00 97.88 204 LEU A N 1
ATOM 1579 C CA . LEU A 1 204 ? 18.164 10.297 1.344 1.00 97.88 204 LEU A CA 1
ATOM 1580 C C . LEU A 1 204 ? 19.017 9.991 2.579 1.00 97.88 204 LEU A C 1
ATOM 1582 O O . LEU A 1 204 ? 19.769 9.021 2.567 1.00 97.88 204 LEU A O 1
ATOM 1586 N N . LYS A 1 205 ? 18.823 10.735 3.676 1.00 97.12 205 LYS A N 1
ATOM 1587 C CA . LYS A 1 205 ? 19.476 10.443 4.963 1.00 97.12 205 LYS A CA 1
ATOM 1588 C C . LYS A 1 205 ? 19.097 9.060 5.494 1.00 97.12 205 LYS A C 1
ATOM 1590 O O . LYS A 1 205 ? 19.985 8.285 5.827 1.00 97.12 205 LYS A O 1
ATOM 1595 N N . GLN A 1 206 ? 17.804 8.726 5.477 1.00 96.69 206 GLN A N 1
ATOM 1596 C CA . GLN A 1 206 ? 17.304 7.434 5.952 1.00 96.69 206 GLN A CA 1
ATOM 1597 C C . GLN A 1 206 ? 17.917 6.254 5.189 1.00 96.69 206 GLN A C 1
ATOM 1599 O O . GLN A 1 206 ? 18.288 5.243 5.779 1.00 96.69 206 GLN A O 1
ATOM 1604 N N . THR A 1 207 ? 17.986 6.381 3.866 1.00 95.06 207 THR A N 1
ATOM 1605 C CA . THR A 1 207 ? 18.442 5.321 2.955 1.00 95.06 207 THR A CA 1
ATOM 1606 C C . THR A 1 207 ? 19.961 5.292 2.769 1.00 95.06 207 THR A C 1
ATOM 1608 O O . THR A 1 207 ? 20.486 4.342 2.197 1.00 95.06 207 THR A O 1
ATOM 1611 N N . GLY A 1 208 ? 20.676 6.323 3.230 1.00 96.00 208 GLY A N 1
ATOM 1612 C CA . GLY A 1 208 ? 22.127 6.459 3.083 1.00 96.00 208 GLY A CA 1
ATOM 1613 C C . GLY A 1 208 ? 22.601 6.913 1.694 1.00 96.00 208 GLY A C 1
ATOM 1614 O O . GLY A 1 208 ? 23.807 6.941 1.444 1.00 96.00 208 GLY A O 1
ATOM 1615 N N . PHE A 1 209 ? 21.699 7.287 0.779 1.00 96.38 209 PHE A N 1
ATOM 1616 C CA . PHE A 1 209 ? 22.077 7.809 -0.541 1.00 96.38 209 PHE A CA 1
ATOM 1617 C C . PHE A 1 209 ? 22.409 9.304 -0.481 1.00 96.38 209 PHE A C 1
ATOM 1619 O O . PHE A 1 209 ? 21.750 10.070 0.217 1.00 96.38 209 PHE A O 1
ATOM 1626 N N . LYS A 1 210 ? 23.405 9.755 -1.259 1.00 95.94 210 LYS A N 1
ATOM 1627 C CA . LYS A 1 210 ? 23.820 11.171 -1.266 1.00 95.94 210 LYS A CA 1
ATOM 1628 C C . LYS A 1 210 ? 22.928 12.038 -2.150 1.00 95.94 210 LYS A C 1
ATOM 1630 O O . LYS A 1 210 ? 22.745 13.216 -1.865 1.00 95.94 210 LYS A O 1
ATOM 1635 N N . THR A 1 211 ? 22.393 11.471 -3.231 1.00 97.81 211 THR A N 1
ATOM 1636 C CA . THR A 1 211 ? 21.549 12.193 -4.192 1.00 97.81 211 THR A CA 1
ATOM 1637 C C . THR A 1 211 ? 20.310 11.393 -4.568 1.00 97.81 211 THR A C 1
ATOM 1639 O O . THR A 1 211 ? 20.278 10.162 -4.476 1.00 97.81 211 THR A O 1
ATOM 1642 N N . ARG A 1 212 ? 19.277 12.102 -5.038 1.00 97.81 212 ARG A N 1
ATOM 1643 C CA . ARG A 1 212 ? 18.048 11.486 -5.550 1.00 97.81 212 ARG A CA 1
ATOM 1644 C C . ARG A 1 212 ? 18.335 10.569 -6.733 1.00 97.81 212 ARG A C 1
ATOM 1646 O O . ARG A 1 212 ? 17.763 9.486 -6.804 1.00 97.81 212 ARG A O 1
ATOM 1653 N N . GLU A 1 213 ? 19.228 10.978 -7.625 1.00 97.44 213 GLU A N 1
ATOM 1654 C CA . GLU A 1 213 ? 19.675 10.181 -8.763 1.00 97.44 213 GLU A CA 1
ATOM 1655 C C . GLU A 1 213 ? 20.286 8.856 -8.302 1.00 97.44 213 GLU A C 1
ATOM 1657 O O . GLU A 1 213 ? 19.867 7.816 -8.793 1.00 97.44 213 GLU A O 1
ATOM 1662 N N . GLN A 1 214 ? 21.170 8.850 -7.296 1.00 97.56 214 GLN A N 1
ATOM 1663 C CA . GLN A 1 214 ? 21.749 7.606 -6.768 1.00 97.56 214 GLN A CA 1
ATOM 1664 C C . GLN A 1 214 ? 20.684 6.646 -6.222 1.00 97.56 214 GLN A C 1
ATOM 1666 O O . GLN A 1 214 ? 20.723 5.446 -6.505 1.00 97.56 214 GLN A O 1
ATOM 1671 N N . LEU A 1 215 ? 19.705 7.169 -5.478 1.00 97.44 215 LEU A N 1
ATOM 1672 C CA . LEU A 1 215 ? 18.575 6.376 -4.993 1.00 97.44 215 LEU A CA 1
ATOM 1673 C C . LEU A 1 215 ? 17.763 5.795 -6.163 1.00 97.44 215 LEU A C 1
ATOM 1675 O O . LEU A 1 215 ? 17.475 4.596 -6.202 1.00 97.44 215 LEU A O 1
ATOM 1679 N N . GLN A 1 216 ? 17.399 6.633 -7.135 1.00 97.75 216 GLN A N 1
ATOM 1680 C CA . GLN A 1 216 ? 16.609 6.217 -8.293 1.00 97.75 216 GLN A CA 1
ATOM 1681 C C . GLN A 1 216 ? 17.356 5.223 -9.187 1.00 97.75 216 GLN A C 1
ATOM 1683 O O . GLN A 1 216 ? 16.733 4.308 -9.728 1.00 97.75 216 GLN A O 1
ATOM 1688 N N . ASP A 1 217 ? 18.671 5.369 -9.322 1.00 96.25 217 ASP A N 1
ATOM 1689 C CA . ASP A 1 217 ? 19.544 4.439 -10.030 1.00 96.25 217 ASP A CA 1
ATOM 1690 C C . ASP A 1 217 ? 19.571 3.086 -9.319 1.00 96.25 217 ASP A C 1
ATOM 1692 O O . ASP A 1 217 ? 19.376 2.061 -9.967 1.00 96.25 217 ASP A O 1
ATOM 1696 N N . SER A 1 218 ? 19.684 3.072 -7.987 1.00 95.25 218 SER A N 1
ATOM 1697 C CA . SER A 1 218 ? 19.626 1.840 -7.192 1.00 95.25 218 SER A CA 1
ATOM 1698 C C . SER A 1 218 ? 18.299 1.091 -7.364 1.00 95.25 218 SER A C 1
ATOM 1700 O O . SER A 1 218 ? 18.286 -0.130 -7.515 1.00 95.25 218 SER A O 1
ATOM 1702 N N . ILE A 1 219 ? 17.172 1.811 -7.394 1.00 96.88 219 ILE A N 1
ATOM 1703 C CA . ILE A 1 219 ? 15.849 1.223 -7.664 1.00 96.88 219 ILE A CA 1
ATOM 1704 C C . ILE A 1 219 ? 15.771 0.704 -9.105 1.00 96.88 219 ILE A C 1
ATOM 1706 O O . ILE A 1 219 ? 15.234 -0.374 -9.363 1.00 96.88 219 ILE A O 1
ATOM 1710 N N . ARG A 1 220 ? 16.309 1.462 -10.064 1.00 96.38 220 ARG A N 1
ATOM 1711 C CA . ARG A 1 220 ? 16.324 1.070 -11.474 1.00 96.38 220 ARG A CA 1
ATOM 1712 C C . ARG A 1 220 ? 17.140 -0.194 -11.704 1.00 96.38 220 ARG A C 1
ATOM 1714 O O . ARG A 1 220 ? 16.734 -1.006 -12.528 1.00 96.38 220 ARG A O 1
ATOM 1721 N N . THR A 1 221 ? 18.243 -0.366 -10.984 1.00 93.31 221 THR A N 1
ATOM 1722 C CA . THR A 1 221 ? 19.064 -1.578 -11.032 1.00 93.31 221 THR A CA 1
ATOM 1723 C C . THR A 1 221 ? 18.247 -2.807 -10.652 1.00 93.31 221 THR A C 1
ATOM 1725 O O . THR A 1 221 ? 18.199 -3.736 -11.450 1.00 93.31 221 THR A O 1
ATOM 1728 N N . VAL A 1 222 ? 17.500 -2.765 -9.540 1.00 91.44 222 VAL A N 1
ATOM 1729 C CA . VAL A 1 222 ? 16.579 -3.856 -9.148 1.00 91.44 222 VAL A CA 1
ATOM 1730 C C . VAL A 1 222 ? 15.587 -4.152 -10.274 1.00 91.44 222 VAL A C 1
ATOM 1732 O O . VAL A 1 222 ? 15.428 -5.286 -10.706 1.00 91.44 222 VAL A O 1
ATOM 1735 N N . ILE A 1 223 ? 14.961 -3.120 -10.846 1.00 92.38 223 ILE A N 1
ATOM 1736 C CA . ILE A 1 223 ? 14.002 -3.314 -11.943 1.00 92.38 223 ILE A CA 1
ATOM 1737 C C . ILE A 1 223 ? 14.662 -3.981 -13.162 1.00 92.38 223 ILE A C 1
ATOM 1739 O O . ILE A 1 223 ? 14.083 -4.873 -13.780 1.00 92.38 223 ILE A O 1
ATOM 1743 N N . ARG A 1 224 ? 15.860 -3.547 -13.549 1.00 92.06 224 ARG A N 1
ATOM 1744 C CA . ARG A 1 224 ? 16.536 -4.055 -14.750 1.00 92.06 224 ARG A CA 1
ATOM 1745 C C . ARG A 1 224 ? 17.145 -5.443 -14.564 1.00 92.06 224 ARG A C 1
ATOM 1747 O O . ARG A 1 224 ? 17.266 -6.146 -15.563 1.00 92.06 224 ARG A O 1
ATOM 1754 N N . GLN A 1 225 ? 17.495 -5.815 -13.334 1.00 87.56 225 GLN A N 1
ATOM 1755 C CA . GLN A 1 225 ? 18.090 -7.109 -12.995 1.00 87.56 225 GLN A CA 1
ATOM 1756 C C . GLN A 1 225 ? 17.053 -8.174 -12.641 1.00 87.56 225 GLN A C 1
ATOM 1758 O O . GLN A 1 225 ? 17.152 -9.302 -13.116 1.00 87.56 225 GLN A O 1
ATOM 1763 N N . ASP A 1 226 ? 16.065 -7.819 -11.822 1.00 82.06 226 ASP A N 1
ATOM 1764 C CA . ASP A 1 226 ? 15.140 -8.776 -11.207 1.00 82.06 226 ASP A CA 1
ATOM 1765 C C . ASP A 1 226 ? 13.790 -8.865 -11.921 1.00 82.06 226 ASP A C 1
ATOM 1767 O O . ASP A 1 226 ? 13.111 -9.883 -11.842 1.00 82.06 226 ASP A O 1
ATOM 1771 N N . ILE A 1 227 ? 13.380 -7.794 -12.608 1.00 83.44 227 ILE A N 1
ATOM 1772 C CA . ILE A 1 227 ? 11.997 -7.645 -13.088 1.00 83.44 227 ILE A CA 1
ATOM 1773 C C . ILE A 1 227 ? 11.914 -7.707 -14.611 1.00 83.44 227 ILE A C 1
ATOM 1775 O O . ILE A 1 227 ? 11.037 -8.365 -15.170 1.00 83.44 227 ILE A O 1
ATOM 1779 N N . ILE A 1 228 ? 12.781 -6.973 -15.309 1.00 83.69 228 ILE A N 1
ATOM 1780 C CA . ILE A 1 228 ? 12.785 -6.954 -16.772 1.00 83.69 228 ILE A CA 1
ATOM 1781 C C . ILE A 1 228 ? 13.328 -8.288 -17.275 1.00 83.69 228 ILE A C 1
ATOM 1783 O O . ILE A 1 228 ? 14.483 -8.619 -17.043 1.00 83.69 228 ILE A O 1
ATOM 1787 N N . LEU A 1 229 ? 12.505 -9.013 -18.026 1.00 79.69 229 LEU A N 1
ATOM 1788 C CA . LEU A 1 229 ? 12.884 -10.251 -18.691 1.00 79.69 229 LEU A CA 1
ATOM 1789 C C . LEU A 1 229 ? 13.627 -9.955 -20.011 1.00 79.69 229 LEU A C 1
ATOM 1791 O O . LEU A 1 229 ? 13.138 -9.127 -20.799 1.00 79.69 229 LEU A O 1
ATOM 1795 N N . PRO A 1 230 ? 14.743 -10.647 -20.305 1.00 78.12 230 PRO A N 1
ATOM 1796 C CA . PRO A 1 230 ? 15.457 -10.514 -21.574 1.00 78.12 230 PRO A CA 1
ATOM 1797 C C . PRO A 1 230 ? 14.534 -10.753 -22.771 1.00 78.12 230 PRO A C 1
ATOM 1799 O O . PRO A 1 230 ? 13.713 -11.671 -22.770 1.00 78.12 230 PRO A O 1
ATOM 1802 N N . HIS A 1 231 ? 14.644 -9.904 -23.794 1.00 72.00 231 HIS A N 1
ATOM 1803 C CA . HIS A 1 231 ? 13.903 -10.016 -25.061 1.00 72.00 231 HIS A CA 1
ATOM 1804 C C . HIS A 1 231 ? 12.362 -10.132 -24.953 1.00 72.00 231 HIS A C 1
ATOM 1806 O O . HIS A 1 231 ? 11.697 -10.470 -25.933 1.00 72.00 231 HIS A O 1
ATOM 1812 N N . ASN A 1 232 ? 11.753 -9.775 -23.811 1.00 76.81 232 ASN A N 1
ATOM 1813 C CA . ASN A 1 232 ? 10.316 -9.959 -23.563 1.00 76.81 232 ASN A CA 1
ATOM 1814 C C . ASN A 1 232 ? 9.553 -8.647 -23.283 1.00 76.81 232 ASN A C 1
ATOM 1816 O O . ASN A 1 232 ? 8.805 -8.492 -22.316 1.00 76.81 232 ASN A O 1
ATOM 1820 N N . ASN A 1 233 ? 9.717 -7.667 -24.176 1.00 72.19 233 ASN A N 1
ATOM 1821 C CA . ASN A 1 233 ? 9.185 -6.302 -24.023 1.00 72.19 233 ASN A CA 1
ATOM 1822 C C . ASN A 1 233 ? 7.652 -6.217 -23.837 1.00 72.19 233 ASN A C 1
ATOM 1824 O O . ASN A 1 233 ? 7.140 -5.263 -23.244 1.00 72.19 233 ASN A O 1
ATOM 1828 N N . GLY A 1 234 ? 6.901 -7.187 -24.373 1.00 69.50 234 GLY A N 1
ATOM 1829 C CA . GLY A 1 234 ? 5.445 -7.260 -24.228 1.00 69.50 234 GLY A CA 1
ATOM 1830 C C . GLY A 1 234 ? 5.038 -7.471 -22.773 1.00 69.50 234 GLY A C 1
ATOM 1831 O O . GLY A 1 234 ? 4.336 -6.620 -22.221 1.00 69.50 234 GLY A O 1
ATOM 1832 N N . ILE A 1 235 ? 5.553 -8.551 -22.175 1.00 76.94 235 ILE A N 1
ATOM 1833 C CA . ILE A 1 235 ? 5.335 -8.924 -20.774 1.00 76.94 235 ILE A CA 1
ATOM 1834 C C . ILE A 1 235 ? 5.952 -7.878 -19.842 1.00 76.94 235 ILE A C 1
ATOM 1836 O O . ILE A 1 235 ? 5.272 -7.425 -18.925 1.00 76.94 235 ILE A O 1
ATOM 1840 N N . ASN A 1 236 ? 7.165 -7.393 -20.135 1.00 78.88 236 ASN A N 1
ATOM 1841 C CA . ASN A 1 236 ? 7.824 -6.353 -19.336 1.00 78.88 236 ASN A CA 1
ATOM 1842 C C . ASN A 1 236 ? 6.971 -5.090 -19.204 1.00 78.88 236 ASN A C 1
ATOM 1844 O O . ASN A 1 236 ? 6.839 -4.537 -18.115 1.00 78.88 236 ASN A O 1
ATOM 1848 N N . LEU A 1 237 ? 6.355 -4.617 -20.295 1.00 82.06 237 LEU A N 1
ATOM 1849 C CA . LEU A 1 237 ? 5.519 -3.421 -20.218 1.00 82.06 237 LEU A CA 1
ATOM 1850 C C . LEU A 1 237 ? 4.330 -3.615 -19.268 1.00 82.06 237 LEU A C 1
ATOM 1852 O O . LEU A 1 237 ? 3.975 -2.687 -18.539 1.00 82.06 237 LEU A O 1
ATOM 1856 N N . ASP A 1 238 ? 3.683 -4.774 -19.318 1.00 80.44 238 ASP A N 1
ATOM 1857 C CA . ASP A 1 238 ? 2.489 -5.030 -18.518 1.00 80.44 238 ASP A CA 1
ATOM 1858 C C . ASP A 1 238 ? 2.849 -5.319 -17.054 1.00 80.44 238 ASP A C 1
ATOM 1860 O O . ASP A 1 238 ? 2.218 -4.749 -16.162 1.00 80.44 238 ASP A O 1
ATOM 1864 N N . LEU A 1 239 ? 3.948 -6.036 -16.805 1.00 81.75 239 LEU A N 1
ATOM 1865 C CA . LEU A 1 239 ? 4.531 -6.240 -15.478 1.00 81.75 239 LEU A CA 1
ATOM 1866 C C . LEU A 1 239 ? 4.876 -4.909 -14.796 1.00 81.75 239 LEU A C 1
ATOM 1868 O O . LEU A 1 239 ? 4.412 -4.638 -13.690 1.00 81.75 239 LEU A O 1
ATOM 1872 N N . LEU A 1 240 ? 5.593 -4.012 -15.484 1.00 87.81 240 LEU A N 1
ATOM 1873 C CA . LEU A 1 240 ? 5.956 -2.702 -14.932 1.00 87.81 240 LEU A CA 1
ATOM 1874 C C . LEU A 1 240 ? 4.730 -1.827 -14.633 1.00 87.81 240 LEU A C 1
ATOM 1876 O O . LEU A 1 240 ? 4.730 -1.073 -13.659 1.00 87.81 240 LEU A O 1
ATOM 1880 N N . LYS A 1 241 ? 3.667 -1.900 -15.451 1.00 86.00 241 LYS A N 1
ATOM 1881 C CA . LYS A 1 241 ? 2.406 -1.188 -15.166 1.00 86.00 241 LYS A CA 1
ATOM 1882 C C . LYS A 1 241 ? 1.730 -1.727 -13.908 1.00 86.00 241 LYS A C 1
ATOM 1884 O O . LYS A 1 241 ? 1.219 -0.920 -13.130 1.00 86.00 241 LYS A O 1
ATOM 1889 N N . ILE A 1 242 ? 1.705 -3.050 -13.738 1.00 84.50 242 ILE A N 1
ATOM 1890 C CA . ILE A 1 242 ? 1.121 -3.709 -12.566 1.00 84.50 242 ILE A CA 1
ATOM 1891 C C . ILE A 1 242 ? 1.911 -3.326 -11.315 1.00 84.50 242 ILE A C 1
ATOM 1893 O O . ILE A 1 242 ? 1.317 -2.781 -10.388 1.00 84.50 242 ILE A O 1
ATOM 1897 N N . LEU A 1 243 ? 3.238 -3.486 -11.338 1.00 87.69 243 LEU A N 1
ATOM 1898 C CA . LEU A 1 243 ? 4.136 -3.088 -10.250 1.00 87.69 243 LEU A CA 1
ATOM 1899 C C . LEU A 1 243 ? 3.951 -1.625 -9.871 1.00 87.69 243 LEU A C 1
ATOM 1901 O O . LEU A 1 243 ? 3.750 -1.300 -8.706 1.00 87.69 243 LEU A O 1
ATOM 1905 N N . ARG A 1 244 ? 3.942 -0.726 -10.863 1.00 93.56 244 ARG A N 1
ATOM 1906 C CA . ARG A 1 244 ? 3.746 0.702 -10.608 1.00 93.56 244 ARG A CA 1
ATOM 1907 C C . ARG A 1 244 ? 2.417 0.962 -9.920 1.00 93.56 244 ARG A C 1
ATOM 1909 O O . ARG A 1 244 ? 2.363 1.793 -9.024 1.00 93.56 244 ARG A O 1
ATOM 1916 N N . LYS A 1 245 ? 1.344 0.300 -10.353 1.00 87.44 245 LYS A N 1
ATOM 1917 C CA . LYS A 1 245 ? 0.037 0.466 -9.720 1.00 87.44 245 LYS A CA 1
ATOM 1918 C C . LYS A 1 245 ? 0.052 -0.063 -8.283 1.00 87.44 245 LYS A C 1
ATOM 1920 O O . LYS A 1 245 ? -0.373 0.676 -7.405 1.00 87.44 245 LYS A O 1
ATOM 1925 N N . GLY A 1 246 ? 0.577 -1.268 -8.056 1.00 87.50 246 GLY A N 1
ATOM 1926 C CA . GLY A 1 246 ? 0.683 -1.870 -6.724 1.00 87.50 246 GLY A CA 1
ATOM 1927 C C . GLY A 1 246 ? 1.476 -0.993 -5.757 1.00 87.50 246 GLY A C 1
ATOM 1928 O O . GLY A 1 246 ? 0.962 -0.601 -4.720 1.00 87.50 246 GLY A O 1
ATOM 1929 N N . ILE A 1 247 ? 2.670 -0.551 -6.153 1.00 92.81 247 ILE A N 1
ATOM 1930 C CA . ILE A 1 247 ? 3.522 0.326 -5.335 1.00 92.81 247 ILE A CA 1
ATOM 1931 C C . ILE A 1 247 ? 2.864 1.680 -5.054 1.00 92.81 247 ILE A C 1
ATOM 1933 O O . ILE A 1 247 ? 2.968 2.198 -3.948 1.00 92.81 247 ILE A O 1
ATOM 1937 N N . GLN A 1 248 ? 2.138 2.254 -6.020 1.00 93.56 248 GLN A N 1
ATOM 1938 C CA . GLN A 1 248 ? 1.360 3.473 -5.778 1.00 93.56 248 GLN A CA 1
ATOM 1939 C C . GLN A 1 248 ? 0.181 3.253 -4.827 1.00 93.56 248 GLN A C 1
ATOM 1941 O O . GLN A 1 248 ? -0.256 4.210 -4.186 1.00 93.56 248 GLN A O 1
ATOM 1946 N N . ASP A 1 249 ? -0.395 2.054 -4.809 1.00 91.12 249 ASP A N 1
ATOM 1947 C CA . ASP A 1 249 ? -1.484 1.688 -3.909 1.00 91.12 249 ASP A CA 1
ATOM 1948 C C . ASP A 1 249 ? -0.937 1.522 -2.478 1.00 91.12 249 ASP A C 1
ATOM 1950 O O . ASP A 1 249 ? -1.387 2.236 -1.582 1.00 91.12 249 ASP A O 1
ATOM 1954 N N . GLU A 1 250 ? 0.142 0.760 -2.298 1.00 92.50 250 GLU A N 1
ATOM 1955 C CA . GLU A 1 250 ? 0.875 0.634 -1.029 1.00 92.50 250 GLU A CA 1
ATOM 1956 C C . GLU A 1 250 ? 1.377 1.972 -0.475 1.00 92.50 250 GLU A C 1
ATOM 1958 O O . GLU A 1 250 ? 1.192 2.283 0.702 1.00 92.50 250 GLU A O 1
ATOM 1963 N N . ALA A 1 251 ? 1.977 2.819 -1.322 1.00 96.12 251 ALA A N 1
ATOM 1964 C CA . ALA A 1 251 ? 2.488 4.126 -0.910 1.00 96.12 251 ALA A CA 1
ATOM 1965 C C . ALA A 1 251 ? 1.401 4.981 -0.247 1.00 96.12 251 ALA A C 1
ATOM 1967 O O . ALA A 1 251 ? 1.665 5.705 0.716 1.00 96.12 251 ALA A O 1
ATOM 1968 N N . ARG A 1 252 ? 0.163 4.915 -0.755 1.00 96.38 252 ARG A N 1
ATOM 1969 C CA . ARG A 1 252 ? -0.965 5.646 -0.165 1.00 96.38 252 ARG A CA 1
ATOM 1970 C C . ARG A 1 252 ? -1.383 5.044 1.167 1.00 96.38 252 ARG A C 1
ATOM 1972 O O . ARG A 1 252 ? -1.593 5.816 2.100 1.00 96.38 252 ARG A O 1
ATOM 1979 N N . ALA A 1 253 ? -1.486 3.722 1.250 1.00 95.69 253 ALA A N 1
ATOM 1980 C CA . ALA A 1 253 ? -1.882 3.020 2.463 1.00 95.69 253 ALA A CA 1
ATOM 1981 C C . ALA A 1 253 ? -0.887 3.255 3.609 1.00 95.69 253 ALA A C 1
ATOM 1983 O O . ALA A 1 253 ? -1.286 3.716 4.679 1.00 95.69 253 ALA A O 1
ATOM 1984 N N . TYR A 1 254 ? 0.418 3.093 3.360 1.00 96.62 254 TYR A N 1
ATOM 1985 C CA . TYR A 1 254 ? 1.473 3.418 4.329 1.00 96.62 254 TYR A CA 1
ATOM 1986 C C . TYR A 1 254 ? 1.391 4.867 4.812 1.00 96.62 254 TYR A C 1
ATOM 1988 O O . TYR A 1 254 ? 1.440 5.150 6.007 1.00 96.62 254 TYR A O 1
ATOM 1996 N N . LYS A 1 255 ? 1.166 5.809 3.893 1.00 97.69 255 LYS A N 1
ATOM 1997 C CA . LYS A 1 255 ? 1.023 7.219 4.258 1.00 97.69 255 LYS A CA 1
ATOM 1998 C C . LYS A 1 255 ? -0.217 7.516 5.097 1.00 97.69 255 LYS A C 1
ATOM 2000 O O . LYS A 1 255 ? -0.170 8.401 5.945 1.00 97.69 255 LYS A O 1
ATOM 2005 N N . VAL A 1 256 ? -1.332 6.832 4.848 1.00 97.81 256 VAL A N 1
ATOM 2006 C CA . VAL A 1 256 ? -2.540 6.953 5.678 1.00 97.81 256 VAL A CA 1
ATOM 2007 C C . VAL A 1 256 ? -2.264 6.415 7.080 1.00 97.81 256 VAL A C 1
ATOM 2009 O O . VAL A 1 256 ? -2.516 7.124 8.052 1.00 97.81 256 VAL A O 1
ATOM 2012 N N . GLY A 1 257 ? -1.703 5.207 7.176 1.00 96.31 257 GLY A N 1
ATOM 2013 C CA . GLY A 1 257 ? -1.354 4.576 8.447 1.00 96.31 257 GLY A CA 1
ATOM 2014 C C . GLY A 1 257 ? -0.409 5.429 9.290 1.00 96.31 257 GLY A C 1
ATOM 2015 O O . GLY A 1 257 ? -0.703 5.733 10.447 1.00 96.31 257 GLY A O 1
ATOM 2016 N N . GLY A 1 258 ? 0.674 5.918 8.686 1.00 96.56 258 GLY A N 1
ATOM 2017 C CA . GLY A 1 258 ? 1.641 6.759 9.379 1.00 96.56 258 GLY A CA 1
ATOM 2018 C C . GLY A 1 258 ? 1.108 8.137 9.800 1.00 96.56 258 GLY A C 1
ATOM 2019 O O . GLY A 1 258 ? 1.411 8.584 10.903 1.00 96.56 258 GLY A O 1
ATOM 2020 N N . ARG A 1 259 ? 0.215 8.774 9.023 1.00 97.06 259 ARG A N 1
ATOM 2021 C CA . ARG A 1 259 ? -0.433 10.032 9.455 1.00 97.06 259 ARG A CA 1
ATOM 2022 C C . ARG A 1 259 ? -1.384 9.850 10.632 1.00 97.06 259 ARG A C 1
ATOM 2024 O O . ARG A 1 259 ? -1.549 10.772 11.431 1.00 97.06 259 ARG A O 1
ATOM 2031 N N . VAL A 1 260 ? -2.044 8.697 10.730 1.00 97.31 260 VAL A N 1
ATOM 2032 C CA . VAL A 1 260 ? -2.870 8.365 11.900 1.00 97.31 260 VAL A CA 1
ATOM 2033 C C . VAL A 1 260 ? -1.978 8.111 13.112 1.00 97.31 260 VAL A C 1
ATOM 2035 O O . VAL A 1 260 ? -2.268 8.640 14.183 1.00 97.31 260 VAL A O 1
ATOM 2038 N N . LEU A 1 261 ? -0.853 7.416 12.928 1.00 95.62 261 LEU A N 1
ATOM 2039 C CA . LEU A 1 261 ? 0.159 7.260 13.971 1.00 95.62 261 LEU A CA 1
ATOM 2040 C C . LEU A 1 261 ? 0.688 8.617 14.461 1.00 95.62 261 LEU A C 1
ATOM 2042 O O . LEU A 1 261 ? 0.680 8.856 15.659 1.00 95.62 261 LEU A O 1
ATOM 2046 N N . GLY A 1 262 ? 1.054 9.541 13.568 1.00 94.81 262 GLY A N 1
ATOM 2047 C CA . GLY A 1 262 ? 1.492 10.893 13.946 1.00 94.81 262 GLY A CA 1
ATOM 2048 C C . GLY A 1 262 ? 0.411 11.730 14.641 1.00 94.81 262 GLY A C 1
ATOM 2049 O O . GLY A 1 262 ? 0.718 12.635 15.409 1.00 94.81 262 GLY A O 1
ATOM 2050 N N . HIS A 1 263 ? -0.872 11.428 14.424 1.00 95.50 263 HIS A N 1
ATOM 2051 C CA . HIS A 1 263 ? -1.955 12.030 15.205 1.00 95.50 263 HIS A CA 1
ATOM 2052 C C . HIS A 1 263 ? -2.072 11.411 16.606 1.00 95.50 263 HIS A C 1
ATOM 2054 O O . HIS A 1 263 ? -2.370 12.113 17.578 1.00 95.50 263 HIS A O 1
ATOM 2060 N N . PHE A 1 264 ? -1.854 10.100 16.719 1.00 95.75 264 PHE A N 1
ATOM 2061 C CA . PHE A 1 264 ? -1.871 9.391 17.993 1.00 95.75 264 PHE A CA 1
ATOM 2062 C C . PHE A 1 264 ? -0.657 9.757 18.860 1.00 95.75 264 PHE A C 1
ATOM 2064 O O . PHE A 1 264 ? -0.823 10.168 20.004 1.00 95.75 264 PHE A O 1
ATOM 2071 N N . THR A 1 265 ? 0.534 9.768 18.281 1.00 93.81 265 THR A N 1
ATOM 2072 C CA . THR A 1 265 ? 1.782 10.157 18.937 1.00 93.81 265 THR A CA 1
ATOM 2073 C C . THR A 1 265 ? 2.381 11.339 18.175 1.00 93.81 265 THR A C 1
ATOM 2075 O O . THR A 1 265 ? 3.119 11.121 17.215 1.00 93.81 265 THR A O 1
ATOM 2078 N N . PRO A 1 266 ? 2.039 12.593 18.535 1.00 92.75 266 PRO A N 1
ATOM 2079 C CA . PRO A 1 266 ? 2.589 13.772 17.873 1.00 92.75 266 PRO A CA 1
ATOM 2080 C C . PRO A 1 266 ? 4.117 13.751 17.862 1.00 92.75 266 PRO A C 1
ATOM 2082 O O . PRO A 1 266 ? 4.749 13.584 18.903 1.00 92.75 266 PRO A O 1
ATOM 2085 N N . ASN A 1 267 ? 4.704 13.915 16.679 1.00 93.50 267 ASN A N 1
ATOM 2086 C CA . ASN A 1 267 ? 6.146 13.923 16.478 1.00 93.50 267 ASN A CA 1
ATOM 2087 C C . ASN A 1 267 ? 6.498 14.873 15.325 1.00 93.50 267 ASN A C 1
ATOM 2089 O O . ASN A 1 267 ? 5.747 14.976 14.353 1.00 93.50 267 ASN A O 1
ATOM 2093 N N . GLU A 1 268 ? 7.628 15.572 15.429 1.00 92.00 268 GLU A N 1
ATOM 2094 C CA . GLU A 1 268 ? 8.120 16.454 14.362 1.00 92.00 268 GLU A CA 1
ATOM 2095 C C . GLU A 1 268 ? 8.714 15.683 13.175 1.00 92.00 268 GLU A C 1
ATOM 2097 O O . GLU A 1 268 ? 8.743 16.187 12.047 1.00 92.00 268 GLU A O 1
ATOM 2102 N N . ASN A 1 269 ? 9.194 14.465 13.424 1.00 96.25 269 ASN A N 1
ATOM 2103 C CA . ASN A 1 269 ? 9.753 13.583 12.416 1.00 96.25 269 ASN A CA 1
ATOM 2104 C C . ASN A 1 269 ? 8.666 12.741 11.752 1.00 96.25 269 ASN A C 1
ATOM 2106 O O . ASN A 1 269 ? 7.596 12.481 12.305 1.00 96.25 269 ASN A O 1
ATOM 2110 N N . ILE A 1 270 ? 8.955 12.285 10.534 1.00 96.31 270 ILE A N 1
ATOM 2111 C CA . ILE A 1 270 ? 8.026 11.437 9.791 1.00 96.31 270 ILE A CA 1
ATOM 2112 C C . ILE A 1 270 ? 7.988 10.035 10.406 1.00 96.31 270 ILE A C 1
ATOM 2114 O O . ILE A 1 270 ? 9.018 9.487 10.820 1.00 96.31 270 ILE A O 1
ATOM 2118 N N . SER A 1 271 ? 6.799 9.432 10.444 1.00 97.31 271 SER A N 1
ATOM 2119 C CA . SER A 1 271 ? 6.652 8.031 10.837 1.00 97.31 271 SER A CA 1
ATOM 2120 C C . SER A 1 271 ? 7.429 7.114 9.884 1.00 97.31 271 SER A C 1
ATOM 2122 O O . SER A 1 271 ? 7.549 7.397 8.687 1.00 97.31 271 SER A O 1
ATOM 2124 N N . LYS A 1 272 ? 7.932 5.975 10.377 1.00 97.00 272 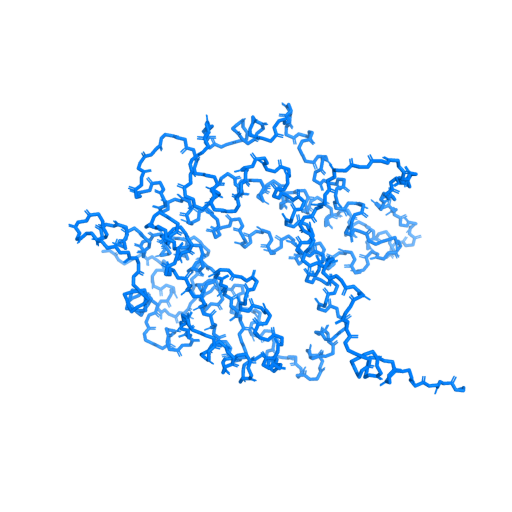LYS A N 1
ATOM 2125 C CA . LYS A 1 272 ? 8.626 4.999 9.515 1.00 97.00 272 LYS A CA 1
ATOM 2126 C C . LYS A 1 272 ? 7.721 4.483 8.390 1.00 97.00 272 LYS A C 1
ATOM 212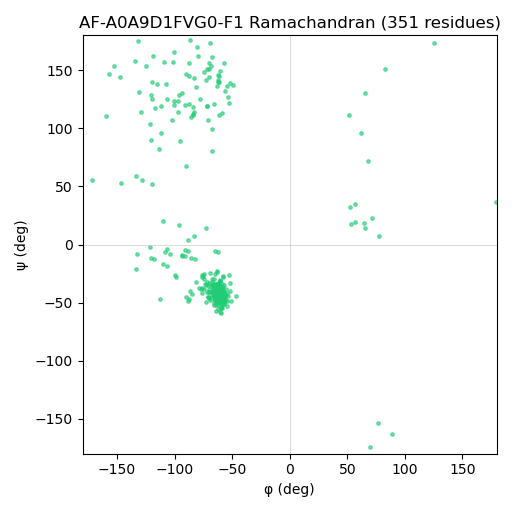8 O O . LYS A 1 272 ? 8.175 4.305 7.262 1.00 97.00 272 LYS A O 1
ATOM 2133 N N . SER A 1 273 ? 6.431 4.321 8.677 1.00 95.62 273 SER A N 1
ATOM 2134 C CA . SER A 1 273 ? 5.394 3.970 7.700 1.00 95.62 273 SER A CA 1
ATOM 2135 C C . SER A 1 273 ? 5.303 5.006 6.571 1.00 95.62 273 SER A C 1
ATOM 2137 O O . SER A 1 273 ? 5.440 4.668 5.395 1.00 95.62 273 SER A O 1
ATOM 2139 N N . GLU A 1 274 ? 5.180 6.298 6.893 1.00 97.50 274 GLU A N 1
ATOM 2140 C CA . GLU A 1 274 ? 5.158 7.343 5.864 1.00 97.50 274 GLU A CA 1
ATOM 2141 C C . GLU A 1 274 ? 6.481 7.458 5.097 1.00 97.50 274 GLU A C 1
ATOM 2143 O O . GLU A 1 274 ? 6.441 7.715 3.892 1.00 97.50 274 GLU A O 1
ATOM 2148 N N . MET A 1 275 ? 7.629 7.241 5.752 1.00 98.06 275 MET A N 1
ATOM 2149 C CA . MET A 1 275 ? 8.944 7.221 5.099 1.00 98.06 275 MET A CA 1
ATOM 2150 C C . MET A 1 275 ? 9.030 6.112 4.041 1.00 98.06 275 MET A C 1
ATOM 2152 O O . MET A 1 275 ? 9.444 6.368 2.908 1.00 98.06 275 MET A O 1
ATOM 2156 N N . LEU A 1 276 ? 8.547 4.904 4.354 1.00 96.75 276 LEU A N 1
ATOM 2157 C CA . LEU A 1 276 ? 8.434 3.818 3.375 1.00 96.75 276 LEU A CA 1
ATOM 2158 C C . LEU A 1 276 ? 7.512 4.210 2.211 1.00 96.75 276 LEU A C 1
ATOM 2160 O O . LEU A 1 276 ? 7.840 3.996 1.044 1.00 96.75 276 LEU A O 1
ATOM 2164 N N . GLY A 1 277 ? 6.397 4.880 2.511 1.00 96.94 277 GLY A N 1
ATOM 2165 C CA . GLY A 1 277 ? 5.517 5.441 1.489 1.00 96.94 277 GLY A CA 1
ATOM 2166 C C . GLY A 1 277 ? 6.191 6.493 0.591 1.00 96.94 277 GLY A C 1
ATOM 2167 O O . GLY A 1 277 ? 5.814 6.621 -0.574 1.00 96.94 277 GLY A O 1
ATOM 2168 N N . GLN A 1 278 ? 7.178 7.254 1.084 1.00 97.88 278 GLN A N 1
ATOM 2169 C CA . GLN A 1 278 ? 7.975 8.173 0.254 1.00 97.88 278 GLN A CA 1
ATOM 2170 C C . GLN A 1 278 ? 8.944 7.422 -0.663 1.00 97.88 278 GLN A C 1
ATOM 2172 O O . GLN A 1 278 ? 9.040 7.758 -1.844 1.00 97.88 278 GLN A O 1
ATOM 2177 N N . LEU A 1 279 ? 9.596 6.369 -0.162 1.00 98.19 279 LEU A N 1
ATOM 2178 C CA . LEU A 1 279 ? 10.438 5.501 -0.988 1.00 98.19 279 LEU A CA 1
ATOM 2179 C C . LEU A 1 279 ? 9.637 4.857 -2.128 1.00 98.19 279 LEU A C 1
ATOM 2181 O O . LEU A 1 279 ? 10.092 4.807 -3.271 1.00 98.19 279 LEU A O 1
ATOM 2185 N N . TYR A 1 280 ? 8.417 4.410 -1.837 1.00 98.06 280 TYR A N 1
ATOM 2186 C CA . TYR A 1 280 ? 7.532 3.812 -2.835 1.00 98.06 280 TYR A CA 1
ATOM 2187 C C . TYR A 1 280 ? 7.085 4.829 -3.898 1.00 98.06 280 TYR A C 1
ATOM 2189 O O . TYR A 1 280 ? 6.974 4.484 -5.076 1.00 98.06 280 TYR A O 1
ATOM 2197 N N . ASP A 1 281 ? 6.897 6.099 -3.533 1.00 98.00 281 ASP A N 1
ATOM 2198 C CA . ASP A 1 281 ? 6.648 7.163 -4.511 1.00 98.00 281 ASP A CA 1
ATOM 2199 C C . ASP A 1 281 ? 7.844 7.375 -5.454 1.00 98.00 281 ASP A C 1
ATOM 2201 O O . ASP A 1 281 ? 7.645 7.493 -6.668 1.00 98.00 281 ASP A O 1
ATOM 2205 N N . GLU A 1 282 ? 9.079 7.365 -4.938 1.00 98.25 282 GLU A N 1
ATOM 2206 C CA . GLU A 1 282 ? 10.285 7.423 -5.777 1.00 98.25 282 GLU A CA 1
ATOM 2207 C C . GLU A 1 282 ? 10.380 6.201 -6.700 1.00 98.25 282 GLU A C 1
ATOM 2209 O O . GLU A 1 282 ? 10.609 6.344 -7.905 1.00 98.25 282 GLU A O 1
ATOM 2214 N N . ALA A 1 283 ? 10.082 5.002 -6.194 1.00 98.00 283 ALA A N 1
ATOM 2215 C CA . ALA A 1 283 ? 10.019 3.797 -7.016 1.00 98.00 283 ALA A CA 1
ATOM 2216 C C . ALA A 1 283 ? 8.955 3.896 -8.125 1.00 98.00 283 ALA A C 1
ATOM 2218 O O . ALA A 1 283 ? 9.206 3.521 -9.274 1.00 98.00 283 ALA A O 1
ATOM 2219 N N . ALA A 1 284 ? 7.788 4.480 -7.842 1.00 97.88 284 ALA A N 1
ATOM 2220 C CA . ALA A 1 284 ? 6.747 4.714 -8.840 1.00 97.88 284 ALA A CA 1
ATOM 2221 C C . ALA A 1 284 ? 7.166 5.721 -9.933 1.00 97.88 284 ALA A C 1
ATOM 2223 O O . ALA A 1 284 ? 6.689 5.623 -11.077 1.00 97.88 284 ALA A O 1
ATOM 2224 N N . ILE A 1 285 ? 8.043 6.680 -9.611 1.00 98.06 285 ILE A N 1
ATOM 2225 C CA . ILE A 1 285 ? 8.656 7.603 -10.579 1.00 98.06 285 ILE A CA 1
ATOM 2226 C C . ILE A 1 285 ? 9.624 6.841 -11.490 1.00 98.06 285 ILE A C 1
ATOM 2228 O O . ILE A 1 285 ? 9.510 6.955 -12.715 1.00 98.06 285 ILE A O 1
ATOM 2232 N N . VAL A 1 286 ? 10.503 6.009 -10.924 1.00 98.00 286 VAL A N 1
ATOM 2233 C CA . VAL A 1 286 ? 11.448 5.184 -11.698 1.00 98.00 286 VAL A CA 1
ATOM 2234 C C . VAL A 1 286 ? 10.702 4.219 -12.623 1.00 98.00 286 VAL A C 1
ATOM 2236 O O . VAL A 1 286 ? 10.950 4.209 -13.831 1.00 98.00 286 VAL A O 1
ATOM 2239 N N . LEU A 1 287 ? 9.698 3.502 -12.108 1.00 97.12 287 LEU A N 1
ATOM 2240 C CA . LEU A 1 287 ? 8.846 2.610 -12.903 1.00 97.12 287 LEU A CA 1
ATOM 2241 C C . LEU A 1 287 ? 8.133 3.351 -14.043 1.00 97.12 287 LEU A C 1
ATOM 2243 O O . LEU A 1 287 ? 7.989 2.815 -15.140 1.00 97.12 287 LEU A O 1
ATOM 2247 N N . LYS A 1 288 ? 7.703 4.605 -13.838 1.00 97.62 288 LYS A N 1
ATOM 2248 C CA . LYS A 1 288 ? 7.125 5.429 -14.917 1.00 97.62 288 LYS A CA 1
ATOM 2249 C C . LYS A 1 288 ? 8.147 5.693 -16.028 1.00 97.62 288 LYS A C 1
ATOM 2251 O O . LYS A 1 288 ? 7.761 5.701 -17.199 1.00 97.62 288 LYS A O 1
ATOM 2256 N N . GLY A 1 289 ? 9.411 5.921 -15.675 1.00 96.50 289 GLY A N 1
ATOM 2257 C CA . GLY A 1 289 ? 10.520 6.028 -16.623 1.00 96.50 289 GLY A CA 1
ATOM 2258 C C . GLY A 1 289 ? 10.715 4.740 -17.422 1.00 96.50 289 GLY A C 1
ATOM 2259 O O . GLY A 1 289 ? 10.700 4.774 -18.653 1.00 96.50 289 GLY A O 1
ATOM 2260 N N . GLU A 1 290 ? 10.769 3.596 -16.743 1.00 95.38 290 GLU A N 1
ATOM 2261 C CA . GLU A 1 290 ? 10.956 2.296 -17.399 1.00 95.38 290 GLU A CA 1
ATOM 2262 C C . GLU A 1 290 ? 9.766 1.894 -18.283 1.00 95.38 290 GLU A C 1
ATOM 2264 O O . GLU A 1 290 ? 9.950 1.432 -19.407 1.00 95.38 290 GLU A O 1
ATOM 2269 N N . ILE A 1 291 ? 8.529 2.201 -17.881 1.00 94.56 291 ILE A N 1
ATOM 2270 C CA . ILE A 1 291 ? 7.343 2.041 -18.740 1.00 94.56 291 ILE A CA 1
ATOM 2271 C C . ILE A 1 291 ? 7.481 2.855 -20.033 1.00 94.56 291 ILE A C 1
ATOM 2273 O O . ILE A 1 291 ? 7.092 2.381 -21.104 1.00 94.56 291 ILE A O 1
ATOM 2277 N N . LYS A 1 292 ? 8.011 4.087 -19.971 1.00 94.88 292 LYS A N 1
ATOM 2278 C CA . LYS A 1 292 ? 8.252 4.890 -21.182 1.00 94.88 292 LYS A CA 1
ATOM 2279 C C . LYS A 1 292 ? 9.299 4.224 -22.075 1.00 94.88 292 LYS A C 1
ATOM 2281 O O . LYS A 1 292 ? 9.083 4.173 -23.283 1.00 94.88 292 LYS A O 1
ATOM 2286 N N . ASN A 1 293 ? 10.376 3.686 -21.506 1.00 92.56 293 ASN A N 1
ATOM 2287 C CA . ASN A 1 293 ? 11.404 2.952 -22.252 1.00 92.56 293 ASN A CA 1
ATOM 2288 C C . ASN A 1 293 ? 10.817 1.716 -22.954 1.00 92.56 293 ASN A C 1
ATOM 2290 O O . ASN A 1 293 ? 10.974 1.554 -24.163 1.00 92.56 293 ASN A O 1
ATOM 2294 N N . GLN A 1 294 ? 10.008 0.924 -22.250 1.00 89.19 294 GLN A N 1
ATOM 2295 C CA . GLN A 1 294 ? 9.334 -0.240 -22.832 1.00 89.19 294 GLN A CA 1
ATOM 2296 C C . GLN A 1 294 ? 8.313 0.140 -23.921 1.00 89.19 294 GLN A C 1
ATOM 2298 O O . GLN A 1 294 ? 8.189 -0.538 -24.944 1.00 89.19 294 GLN A O 1
ATOM 2303 N N . ARG A 1 295 ? 7.616 1.278 -23.780 1.00 91.38 295 ARG A N 1
ATOM 2304 C CA . ARG A 1 295 ? 6.769 1.824 -24.859 1.00 91.38 295 ARG A CA 1
ATOM 2305 C C . ARG A 1 295 ? 7.587 2.217 -26.088 1.00 91.38 295 ARG A C 1
ATOM 2307 O O . ARG A 1 295 ? 7.133 1.954 -27.199 1.00 91.38 295 ARG A O 1
ATOM 2314 N N . LYS A 1 296 ? 8.779 2.802 -25.915 1.00 91.00 296 LYS A N 1
ATOM 2315 C CA . LYS A 1 296 ? 9.683 3.096 -27.041 1.00 91.00 296 LYS A CA 1
ATOM 2316 C C . LYS A 1 296 ? 10.044 1.814 -27.795 1.00 91.00 296 LYS A C 1
ATOM 2318 O O . LYS A 1 296 ? 9.993 1.831 -29.017 1.00 91.00 296 LYS A O 1
ATOM 2323 N N . ASN A 1 297 ? 10.305 0.696 -27.112 1.00 88.25 297 ASN A N 1
ATOM 2324 C CA . ASN A 1 297 ? 10.549 -0.594 -27.776 1.00 88.25 297 ASN A CA 1
ATOM 2325 C C . ASN A 1 297 ? 9.346 -1.107 -28.580 1.00 88.25 297 ASN A C 1
ATOM 2327 O O . ASN A 1 297 ? 9.537 -1.641 -29.674 1.00 88.25 297 ASN A O 1
ATOM 2331 N N . ARG A 1 298 ? 8.110 -0.908 -28.095 1.00 85.06 298 ARG A N 1
ATOM 2332 C CA . ARG A 1 298 ? 6.904 -1.216 -28.888 1.00 85.06 298 ARG A CA 1
ATOM 2333 C C . ARG A 1 298 ? 6.840 -0.372 -30.164 1.00 85.06 298 ARG A C 1
ATOM 2335 O O . ARG A 1 298 ? 6.617 -0.929 -31.233 1.00 85.06 298 ARG A O 1
ATOM 2342 N N . TRP A 1 299 ? 7.103 0.933 -30.073 1.00 88.19 299 TRP A N 1
ATOM 2343 C CA . TRP A 1 299 ? 7.164 1.810 -31.248 1.00 88.19 299 TRP A CA 1
ATOM 2344 C C . TRP A 1 299 ? 8.287 1.422 -32.211 1.00 88.19 299 TRP A C 1
ATOM 2346 O O . TRP A 1 299 ? 8.053 1.319 -33.407 1.00 88.19 299 TRP A O 1
ATOM 2356 N N . ARG A 1 300 ? 9.493 1.140 -31.707 1.00 88.81 300 ARG A N 1
ATOM 2357 C CA . ARG A 1 300 ? 10.623 0.689 -32.534 1.00 88.81 300 ARG A CA 1
ATOM 2358 C C . ARG A 1 300 ? 10.271 -0.573 -33.318 1.00 88.81 300 ARG A C 1
ATOM 2360 O O . ARG A 1 300 ? 10.506 -0.593 -34.519 1.00 88.81 300 ARG A O 1
ATOM 2367 N N . LYS A 1 301 ? 9.619 -1.552 -32.677 1.00 84.81 301 LYS A N 1
ATOM 2368 C CA . LYS A 1 301 ? 9.124 -2.766 -33.344 1.00 84.81 301 LYS A CA 1
ATOM 2369 C C . LYS A 1 301 ? 8.123 -2.449 -34.461 1.00 84.81 301 LYS A C 1
ATOM 2371 O O . LYS A 1 301 ? 8.243 -3.014 -35.539 1.00 84.81 301 LYS A O 1
ATOM 2376 N N . LEU A 1 302 ? 7.170 -1.542 -34.220 1.00 87.19 302 LEU A N 1
ATOM 2377 C CA . LEU A 1 302 ? 6.194 -1.117 -35.236 1.00 87.19 302 LEU A CA 1
ATOM 2378 C C . LEU A 1 302 ? 6.860 -0.460 -36.456 1.00 87.19 302 LEU A C 1
ATOM 2380 O O . LEU A 1 302 ? 6.372 -0.617 -37.566 1.00 87.19 302 LEU A O 1
ATOM 2384 N N . PHE A 1 303 ? 7.984 0.231 -36.258 1.00 91.62 303 PHE A N 1
ATOM 2385 C CA . PHE A 1 303 ? 8.758 0.872 -37.327 1.00 91.62 303 PHE A CA 1
ATOM 2386 C C . PHE A 1 303 ? 9.933 0.022 -37.847 1.00 91.62 303 PHE A C 1
ATOM 2388 O O . PHE A 1 303 ? 10.854 0.573 -38.445 1.00 91.62 303 PHE A O 1
ATOM 2395 N N . GLY A 1 304 ? 9.968 -1.288 -37.573 1.00 87.88 304 GLY A N 1
ATOM 2396 C CA . GLY A 1 304 ? 11.033 -2.184 -38.049 1.00 87.88 304 GLY A CA 1
ATOM 2397 C C . GLY A 1 304 ? 12.433 -1.903 -37.479 1.00 87.88 304 GLY A C 1
ATOM 2398 O O . GLY A 1 304 ? 13.424 -2.399 -38.003 1.00 87.88 304 GLY A O 1
ATOM 2399 N N . LYS A 1 305 ? 12.547 -1.105 -36.410 1.00 89.81 305 LYS A N 1
ATOM 2400 C CA . LYS A 1 305 ? 13.826 -0.770 -35.763 1.00 89.81 305 LYS A CA 1
ATOM 2401 C C . LYS 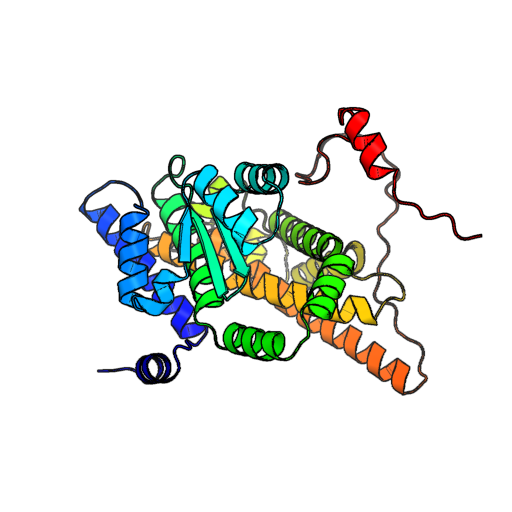A 1 305 ? 14.195 -1.815 -34.702 1.00 89.81 305 LYS A C 1
ATOM 2403 O O . LYS A 1 305 ? 13.305 -2.275 -33.978 1.00 89.81 305 LYS A O 1
ATOM 2408 N N . PRO A 1 306 ? 15.497 -2.122 -34.517 1.00 85.06 306 PRO A N 1
ATOM 2409 C CA . PRO A 1 306 ? 15.939 -3.075 -33.502 1.00 85.06 306 PRO A CA 1
ATOM 2410 C C . PRO A 1 306 ? 15.547 -2.585 -32.108 1.00 85.06 306 PRO A C 1
ATOM 2412 O O . PRO A 1 306 ? 15.612 -1.386 -31.821 1.00 85.06 306 PRO A O 1
ATOM 2415 N N . GLN A 1 307 ? 15.110 -3.495 -31.244 1.00 84.19 307 GLN A N 1
ATOM 2416 C CA . GLN A 1 307 ? 14.727 -3.167 -29.871 1.00 84.19 307 GLN A CA 1
ATOM 2417 C C . GLN A 1 307 ? 15.965 -2.834 -29.032 1.00 84.19 307 GLN A C 1
ATOM 2419 O O . GLN A 1 307 ? 17.052 -3.329 -29.305 1.00 84.19 307 GLN A O 1
ATOM 2424 N N . ILE A 1 308 ? 15.798 -1.979 -28.023 1.00 86.81 308 ILE A N 1
ATOM 2425 C CA . ILE A 1 308 ? 16.843 -1.704 -27.034 1.00 86.81 308 ILE A CA 1
ATOM 2426 C C . ILE A 1 308 ? 16.633 -2.686 -25.888 1.00 86.81 308 ILE A C 1
ATOM 2428 O O . ILE A 1 308 ? 15.559 -2.676 -25.284 1.00 86.81 308 ILE A O 1
ATOM 2432 N N . ASP A 1 309 ? 17.618 -3.527 -25.590 1.00 84.00 309 ASP A N 1
ATOM 2433 C CA . ASP A 1 309 ? 17.550 -4.332 -24.377 1.00 84.00 309 ASP A CA 1
ATOM 2434 C C . ASP A 1 309 ? 17.923 -3.471 -23.167 1.00 84.00 309 ASP A C 1
ATOM 2436 O O . ASP A 1 309 ? 18.955 -2.802 -23.151 1.00 84.00 309 ASP A O 1
ATOM 2440 N N . TYR A 1 310 ? 17.026 -3.439 -22.187 1.00 86.50 310 TYR A N 1
ATOM 2441 C CA . TYR A 1 310 ? 17.222 -2.727 -20.926 1.00 86.50 310 TYR A CA 1
ATOM 2442 C C . TYR A 1 310 ? 17.494 -3.690 -19.769 1.00 86.50 310 TYR A C 1
ATOM 2444 O O . TYR A 1 310 ? 17.706 -3.218 -18.651 1.00 86.50 310 TYR A O 1
ATOM 2452 N N . HIS A 1 311 ? 17.448 -5.003 -20.013 1.00 85.88 311 HIS A N 1
ATOM 2453 C CA . HIS A 1 311 ? 17.833 -5.996 -19.028 1.00 85.88 311 HIS A CA 1
ATOM 2454 C C . HIS A 1 311 ? 19.315 -5.834 -18.693 1.00 85.88 311 HIS A C 1
ATOM 2456 O O . HIS A 1 311 ? 20.155 -5.632 -19.571 1.00 85.88 311 HIS A O 1
ATOM 2462 N N . VAL A 1 312 ? 19.627 -5.914 -17.406 1.00 84.38 312 VAL A N 1
ATOM 2463 C CA . VAL A 1 312 ? 21.000 -5.977 -16.918 1.00 84.38 312 VAL A CA 1
ATOM 2464 C C . VAL A 1 312 ? 21.124 -7.330 -16.234 1.00 84.38 312 VAL A C 1
ATOM 2466 O O . VAL A 1 312 ? 20.404 -7.549 -15.266 1.00 84.38 312 VAL A O 1
ATOM 2469 N N . PRO A 1 313 ? 21.981 -8.249 -16.701 1.00 75.25 313 PRO A N 1
ATOM 2470 C CA . PRO A 1 313 ? 22.135 -9.530 -16.031 1.00 75.25 313 PRO A CA 1
ATOM 2471 C C . PRO A 1 313 ? 22.651 -9.322 -14.605 1.00 75.25 313 PRO A C 1
ATOM 2473 O O . PRO A 1 313 ? 23.434 -8.405 -14.330 1.00 75.25 313 PRO A O 1
ATOM 2476 N N . LYS A 1 314 ? 22.208 -10.180 -13.683 1.00 75.12 314 LYS A N 1
ATOM 2477 C CA . LYS A 1 314 ? 22.806 -10.236 -12.348 1.00 75.12 314 LYS A CA 1
ATOM 2478 C C . LYS A 1 314 ? 24.276 -10.642 -12.476 1.00 75.12 314 LYS A C 1
ATOM 2480 O O . LYS A 1 314 ? 24.570 -11.535 -13.272 1.00 75.12 314 LYS A O 1
ATOM 2485 N N . PRO A 1 315 ? 25.192 -10.041 -11.699 1.00 70.31 315 PRO A N 1
ATOM 2486 C CA . PRO A 1 315 ? 26.545 -10.565 -11.590 1.00 70.31 315 PRO A CA 1
ATOM 2487 C C . PRO A 1 315 ? 26.486 -12.026 -11.137 1.00 70.31 315 PRO A C 1
ATOM 2489 O O . PRO A 1 315 ? 25.772 -12.343 -10.184 1.00 70.31 315 PRO A O 1
ATOM 2492 N N . THR A 1 316 ? 27.226 -12.911 -11.804 1.00 48.06 316 THR A N 1
ATOM 2493 C CA . THR A 1 316 ? 27.427 -14.279 -11.321 1.00 48.06 316 THR A CA 1
ATOM 2494 C C . THR A 1 316 ? 28.266 -14.184 -10.053 1.00 48.06 316 THR A C 1
ATOM 2496 O O . THR A 1 316 ? 29.475 -13.971 -10.121 1.00 48.06 316 THR A O 1
ATOM 2499 N N . ILE A 1 317 ? 27.628 -14.254 -8.888 1.00 49.09 317 ILE A N 1
ATOM 2500 C CA . ILE A 1 317 ? 28.350 -14.323 -7.619 1.00 49.09 317 ILE A CA 1
ATOM 2501 C C . ILE A 1 317 ? 28.982 -15.717 -7.578 1.00 49.09 317 ILE A C 1
ATOM 2503 O O . ILE A 1 317 ? 28.274 -16.712 -7.445 1.00 49.09 317 ILE A O 1
ATOM 2507 N N . LEU A 1 318 ? 30.304 -15.797 -7.754 1.00 39.94 318 LEU A N 1
ATOM 2508 C CA . LEU A 1 318 ? 31.069 -16.954 -7.293 1.00 39.94 318 LEU A CA 1
ATOM 2509 C C . LEU A 1 318 ? 30.881 -16.987 -5.775 1.00 39.94 318 LEU A C 1
ATOM 2511 O O . LEU A 1 318 ? 31.292 -16.052 -5.091 1.00 39.94 318 LEU A O 1
ATOM 2515 N N . GLU A 1 319 ? 30.162 -17.987 -5.271 1.00 37.97 319 GLU A N 1
ATOM 2516 C CA . GLU A 1 319 ? 29.860 -18.100 -3.846 1.00 37.97 319 GLU A CA 1
ATOM 2517 C C . GLU A 1 319 ? 31.163 -18.161 -3.039 1.00 37.97 319 GLU A C 1
ATOM 2519 O O . GLU A 1 319 ? 31.913 -19.133 -3.112 1.00 37.97 319 GLU A O 1
ATOM 2524 N N . SER A 1 320 ? 31.422 -17.125 -2.241 1.00 36.00 320 SER A N 1
ATOM 2525 C CA . SER A 1 320 ? 32.346 -17.200 -1.114 1.00 36.00 320 SER A CA 1
ATOM 2526 C C . SER A 1 320 ? 31.665 -16.664 0.143 1.00 36.00 320 SER A C 1
ATOM 2528 O O . SER A 1 320 ? 31.348 -15.479 0.221 1.00 36.00 320 SER A O 1
ATOM 2530 N N . SER A 1 321 ? 31.470 -17.595 1.080 1.00 33.62 321 SER A N 1
ATOM 2531 C CA . SER A 1 321 ? 31.368 -17.466 2.542 1.00 33.62 321 SER A CA 1
ATOM 2532 C C . SER A 1 321 ? 30.398 -16.446 3.165 1.00 33.62 321 SER A C 1
ATOM 2534 O O . SER A 1 321 ? 30.657 -15.249 3.189 1.00 33.62 321 SER A O 1
ATOM 2536 N N . GLU A 1 322 ? 29.375 -17.037 3.792 1.00 35.16 322 GLU A N 1
ATOM 2537 C CA . GLU A 1 322 ? 28.783 -16.744 5.111 1.00 35.16 322 GLU A CA 1
ATOM 2538 C C . GLU A 1 322 ? 28.067 -15.405 5.412 1.00 35.16 322 GLU A C 1
ATOM 2540 O O . GLU A 1 322 ? 28.568 -14.304 5.232 1.00 35.16 322 GLU A O 1
ATOM 2545 N N . GLU A 1 323 ? 26.861 -15.596 5.973 1.00 36.75 323 GLU A N 1
ATOM 2546 C CA . GLU A 1 323 ? 25.998 -14.673 6.729 1.00 36.75 323 GLU A CA 1
ATOM 2547 C C . GLU A 1 323 ? 25.344 -13.471 6.024 1.00 36.75 323 GLU A C 1
ATOM 2549 O O . GLU A 1 323 ? 25.564 -12.313 6.361 1.00 36.75 323 GLU A O 1
ATOM 2554 N N . PHE A 1 324 ? 24.341 -13.765 5.186 1.00 29.41 324 PHE A N 1
ATOM 2555 C CA . PHE A 1 324 ? 23.032 -13.095 5.275 1.00 29.41 324 PHE A CA 1
ATOM 2556 C C . PHE A 1 324 ? 21.965 -13.956 4.576 1.00 29.41 324 PHE A C 1
ATOM 2558 O O . PHE A 1 324 ? 21.983 -14.113 3.356 1.00 29.41 324 PHE A O 1
ATOM 2565 N N . LYS A 1 325 ? 21.025 -14.551 5.327 1.00 26.83 325 LYS A N 1
ATOM 2566 C CA . LYS A 1 325 ? 19.834 -15.186 4.733 1.00 26.83 325 LYS A CA 1
ATOM 2567 C C . LYS A 1 325 ? 18.765 -14.103 4.545 1.00 26.83 325 LYS A C 1
ATOM 2569 O O . LYS A 1 325 ? 18.221 -13.646 5.551 1.00 26.83 325 LYS A O 1
ATOM 2574 N N . PRO A 1 326 ? 18.433 -13.684 3.310 1.00 29.75 326 PRO A N 1
ATOM 2575 C CA . PRO A 1 326 ? 17.294 -12.802 3.095 1.00 29.75 326 PRO A CA 1
ATOM 2576 C C . PRO A 1 326 ? 16.016 -13.508 3.559 1.00 29.75 326 PRO A C 1
ATOM 2578 O O . PRO A 1 326 ? 15.874 -14.729 3.413 1.00 29.75 326 PRO A O 1
ATOM 2581 N N . PHE A 1 327 ? 15.079 -12.732 4.108 1.00 28.12 327 PHE A N 1
ATOM 2582 C CA . PHE A 1 327 ? 13.723 -13.186 4.408 1.00 28.12 327 PHE A CA 1
ATOM 2583 C C . PHE A 1 327 ? 13.005 -13.450 3.078 1.00 28.12 327 PHE A C 1
ATOM 2585 O O . PHE A 1 327 ? 12.269 -12.626 2.546 1.00 28.12 327 PHE A O 1
ATOM 2592 N N . SER A 1 328 ? 13.290 -14.615 2.514 1.00 26.19 328 SER A N 1
ATOM 2593 C CA . SER A 1 328 ? 12.603 -15.188 1.374 1.00 26.19 328 SER A CA 1
ATOM 2594 C C . SER A 1 328 ? 11.355 -15.881 1.907 1.00 26.19 328 SER A C 1
ATOM 2596 O O . SER A 1 328 ? 11.429 -16.889 2.607 1.00 26.19 328 SER A O 1
ATOM 2598 N N . VAL A 1 329 ? 10.178 -15.371 1.548 1.00 29.88 329 VAL A N 1
ATOM 2599 C CA . VAL A 1 329 ? 8.927 -16.134 1.722 1.00 29.88 329 VAL A CA 1
ATOM 2600 C C . VAL A 1 329 ? 8.929 -17.390 0.823 1.00 29.88 329 VAL A C 1
ATOM 2602 O O . VAL A 1 329 ? 8.091 -18.269 0.976 1.00 29.88 329 VAL A O 1
ATOM 2605 N N . LEU A 1 330 ? 9.940 -17.553 -0.039 1.00 28.06 330 LEU A N 1
ATOM 2606 C CA . LEU A 1 330 ? 10.203 -18.761 -0.820 1.00 28.06 330 LEU A CA 1
ATOM 2607 C C . LEU A 1 330 ? 11.653 -19.249 -0.668 1.00 28.06 330 LEU A C 1
ATOM 2609 O O . LEU A 1 330 ? 12.375 -19.445 -1.640 1.00 28.06 330 LEU A O 1
ATOM 2613 N N . LYS A 1 331 ? 12.089 -19.484 0.570 1.00 27.92 331 LYS A N 1
ATOM 2614 C CA . LYS A 1 331 ? 13.080 -20.537 0.847 1.00 27.92 331 LYS A CA 1
ATOM 2615 C C . LYS A 1 331 ? 12.834 -21.162 2.219 1.00 27.92 331 LYS A C 1
ATOM 2617 O O . LYS A 1 331 ? 13.729 -21.285 3.047 1.00 27.92 331 LYS A O 1
ATOM 2622 N N . VAL A 1 332 ? 11.594 -21.601 2.439 1.00 25.38 332 VAL A N 1
ATOM 2623 C CA . VAL A 1 332 ? 11.307 -22.691 3.376 1.00 25.38 332 VAL A CA 1
ATOM 2624 C C . VAL A 1 332 ? 11.233 -23.977 2.551 1.00 25.38 332 VAL A C 1
ATOM 2626 O O . VAL A 1 332 ? 10.199 -24.335 2.005 1.00 25.38 332 VAL A O 1
ATOM 2629 N N . VAL A 1 333 ? 12.412 -24.586 2.422 1.00 28.09 333 VAL A N 1
ATOM 2630 C CA . VAL A 1 333 ? 12.661 -26.033 2.436 1.00 28.09 333 VAL A CA 1
ATOM 2631 C C . VAL A 1 333 ? 11.994 -26.876 1.330 1.00 28.09 333 VAL A C 1
ATOM 2633 O O . VAL A 1 333 ? 10.891 -27.396 1.458 1.00 28.09 333 VAL A O 1
ATOM 2636 N N . SER A 1 334 ? 12.770 -27.134 0.273 1.00 32.06 334 SER A N 1
ATOM 2637 C CA . SER A 1 334 ? 12.608 -28.263 -0.659 1.00 32.06 334 SER A CA 1
ATOM 2638 C C . SER A 1 334 ? 13.003 -29.625 -0.056 1.00 32.06 334 SER A C 1
ATOM 2640 O O . SER A 1 334 ? 13.139 -30.608 -0.781 1.00 32.06 334 SER A O 1
ATOM 2642 N N . GLU A 1 335 ? 13.158 -29.720 1.259 1.00 31.84 335 GLU A N 1
ATOM 2643 C CA . GLU A 1 335 ? 13.558 -30.929 1.986 1.00 31.84 335 GLU A CA 1
ATOM 2644 C C . GLU A 1 335 ? 12.654 -31.141 3.202 1.00 31.84 335 GLU A C 1
ATOM 2646 O O . GLU A 1 335 ? 13.110 -31.016 4.320 1.00 31.84 335 GLU A O 1
ATOM 2651 N N . ASP A 1 336 ? 11.343 -31.279 2.982 1.00 33.38 336 ASP A N 1
ATOM 2652 C CA . ASP A 1 336 ? 10.395 -31.995 3.871 1.00 33.38 336 ASP A CA 1
ATOM 2653 C C . ASP A 1 336 ? 8.962 -31.925 3.318 1.00 33.38 336 ASP A C 1
ATOM 2655 O O . ASP A 1 336 ? 7.962 -31.825 4.025 1.00 33.38 336 ASP A O 1
ATOM 2659 N N . VAL A 1 337 ? 8.841 -31.990 1.992 1.00 35.31 337 VAL A N 1
ATOM 2660 C CA . VAL A 1 337 ? 7.551 -32.195 1.334 1.00 35.31 337 VAL A CA 1
ATOM 2661 C C . VAL A 1 337 ? 7.288 -33.704 1.320 1.00 35.31 337 VAL A C 1
ATOM 2663 O O . VAL A 1 337 ? 8.068 -34.421 0.679 1.00 35.31 337 VAL A O 1
ATOM 2666 N N . PRO A 1 338 ? 6.217 -34.207 1.972 1.00 37.66 338 PRO A N 1
ATOM 2667 C CA . PRO A 1 338 ? 5.850 -35.618 1.927 1.00 37.66 338 PRO A CA 1
ATOM 2668 C C . PRO A 1 338 ? 5.824 -36.132 0.485 1.00 37.66 338 PRO A C 1
ATOM 2670 O O . PRO A 1 338 ? 5.296 -35.468 -0.411 1.00 37.66 338 PRO A O 1
ATOM 2673 N N . GLN A 1 339 ? 6.365 -37.329 0.244 1.00 38.75 339 GLN A N 1
ATOM 2674 C CA . GLN A 1 339 ? 6.531 -37.913 -1.099 1.00 38.75 339 GLN A CA 1
ATOM 2675 C C . GLN A 1 339 ? 5.224 -37.931 -1.924 1.00 38.75 339 GLN A C 1
ATOM 2677 O O . GLN A 1 339 ? 5.235 -37.858 -3.154 1.00 38.75 339 GLN A O 1
ATOM 2682 N N . GLN A 1 340 ? 4.079 -37.953 -1.244 1.00 41.03 340 GLN A N 1
ATOM 2683 C CA . GLN A 1 340 ? 2.738 -37.898 -1.825 1.00 41.03 340 GLN A CA 1
ATOM 2684 C C . GLN A 1 340 ? 2.457 -36.567 -2.556 1.00 41.03 340 GLN A C 1
ATOM 2686 O O . GLN A 1 340 ? 1.840 -36.574 -3.620 1.00 41.03 340 GLN A O 1
ATOM 2691 N N . ILE A 1 341 ? 2.990 -35.442 -2.065 1.00 37.22 341 ILE A N 1
ATOM 2692 C CA . ILE A 1 341 ? 2.845 -34.112 -2.683 1.00 37.22 341 ILE A CA 1
ATOM 2693 C C . ILE A 1 341 ? 3.805 -33.955 -3.876 1.00 37.22 341 ILE A C 1
ATOM 2695 O O . ILE A 1 341 ? 3.402 -33.442 -4.921 1.00 37.22 341 ILE A O 1
ATOM 2699 N N . LYS A 1 342 ? 5.031 -34.502 -3.801 1.00 36.25 342 LYS A N 1
ATOM 2700 C CA . LYS A 1 342 ? 5.948 -34.583 -4.963 1.00 36.25 342 LYS A CA 1
ATOM 2701 C C . LYS A 1 342 ? 5.343 -35.405 -6.111 1.00 36.25 342 LYS A C 1
ATOM 2703 O O . LYS A 1 342 ? 5.472 -35.049 -7.279 1.00 36.25 342 LYS A O 1
ATOM 2708 N N . THR A 1 343 ? 4.611 -36.469 -5.776 1.00 37.47 343 THR A N 1
ATOM 2709 C CA . THR A 1 343 ? 3.930 -37.335 -6.754 1.00 37.47 343 THR A CA 1
ATOM 2710 C C . THR A 1 343 ? 2.722 -36.645 -7.403 1.00 37.47 343 THR A C 1
ATOM 2712 O O . THR A 1 343 ? 2.441 -36.872 -8.581 1.00 37.47 343 THR A O 1
ATOM 2715 N N . ALA A 1 344 ? 2.028 -35.765 -6.674 1.00 36.91 344 ALA A N 1
ATOM 2716 C CA . ALA A 1 344 ? 0.914 -34.978 -7.204 1.00 36.91 344 ALA A CA 1
ATOM 2717 C C . ALA A 1 344 ? 1.376 -33.847 -8.143 1.00 36.91 344 ALA A C 1
ATOM 2719 O O . ALA A 1 344 ? 0.705 -33.564 -9.134 1.00 36.91 344 ALA A O 1
ATOM 2720 N N . LEU A 1 345 ? 2.538 -33.243 -7.871 1.00 33.31 345 LEU A N 1
ATOM 2721 C CA . LEU A 1 345 ? 3.123 -32.179 -8.696 1.00 33.31 345 LEU A CA 1
ATOM 2722 C C . LEU A 1 345 ? 3.738 -32.699 -10.007 1.00 33.31 345 LEU A C 1
ATOM 2724 O O . LEU A 1 345 ? 3.680 -32.005 -11.019 1.00 33.31 345 LEU A O 1
ATOM 2728 N N . ASN A 1 346 ? 4.243 -33.937 -10.026 1.00 34.62 346 ASN A N 1
ATOM 2729 C CA . ASN A 1 346 ? 4.806 -34.558 -11.233 1.00 34.62 346 ASN A CA 1
ATOM 2730 C C . ASN A 1 346 ? 3.757 -35.184 -12.172 1.00 34.62 346 ASN A C 1
ATOM 2732 O O . ASN A 1 346 ? 4.065 -35.484 -13.323 1.00 34.62 346 ASN A O 1
ATOM 2736 N N . LYS A 1 347 ? 2.498 -35.350 -11.746 1.00 35.34 347 LYS A N 1
ATOM 2737 C CA . LYS A 1 347 ? 1.409 -35.818 -12.623 1.00 35.34 347 LYS A CA 1
ATOM 2738 C C . LYS A 1 347 ? 0.701 -34.650 -13.308 1.00 35.34 347 LYS A C 1
ATOM 2740 O O . LYS A 1 347 ? -0.467 -34.389 -13.029 1.00 35.34 347 LYS A O 1
ATOM 2745 N N . LYS A 1 348 ? 1.405 -33.956 -14.209 1.00 38.62 348 LYS A N 1
ATOM 2746 C CA . LYS A 1 348 ? 0.820 -33.189 -15.332 1.00 38.62 348 LYS A CA 1
ATOM 2747 C C . LYS A 1 348 ? 1.895 -32.679 -16.303 1.00 38.62 348 LYS A C 1
ATOM 2749 O O . LYS A 1 348 ? 1.948 -31.499 -16.629 1.00 38.62 348 LYS A O 1
ATOM 2754 N N . ALA A 1 349 ? 2.710 -33.590 -16.818 1.00 29.66 349 ALA A N 1
ATOM 2755 C CA . ALA A 1 349 ? 3.172 -33.472 -18.195 1.00 29.66 349 ALA A CA 1
ATOM 2756 C C . ALA A 1 349 ? 2.242 -34.360 -19.037 1.00 29.66 349 ALA A C 1
ATOM 2758 O O . ALA A 1 349 ? 2.199 -35.565 -18.794 1.00 29.66 349 ALA A O 1
ATOM 2759 N N . PRO A 1 350 ? 1.416 -33.817 -19.944 1.00 32.50 350 PRO A N 1
ATOM 2760 C CA . PRO A 1 350 ? 0.951 -34.607 -21.066 1.00 32.50 350 PRO A CA 1
ATOM 2761 C C . PRO A 1 350 ? 2.144 -34.793 -22.001 1.00 32.50 350 PRO A C 1
ATOM 2763 O O . PRO A 1 350 ? 2.693 -33.808 -22.500 1.00 32.50 350 PRO A O 1
ATOM 2766 N N . ASP A 1 351 ? 2.522 -36.049 -22.212 1.00 31.31 351 ASP A N 1
ATOM 2767 C CA . ASP A 1 351 ? 3.300 -36.451 -23.374 1.00 31.31 351 ASP A CA 1
ATOM 2768 C C . ASP A 1 351 ? 2.574 -35.953 -24.627 1.00 31.31 351 ASP A C 1
ATOM 2770 O O . ASP A 1 351 ? 1.407 -36.280 -24.861 1.00 31.31 351 ASP A O 1
ATOM 2774 N N . PHE A 1 352 ? 3.260 -35.139 -25.421 1.00 29.75 352 PHE A N 1
ATOM 2775 C CA . PHE A 1 352 ? 2.913 -34.965 -26.821 1.00 29.75 352 PHE A CA 1
ATOM 2776 C C . PHE A 1 352 ? 3.924 -35.787 -27.615 1.00 29.75 352 PHE A C 1
ATOM 2778 O O . PHE A 1 352 ? 5.098 -35.422 -27.678 1.00 29.75 352 PHE A O 1
ATOM 2785 N N . ASN A 1 353 ? 3.447 -36.914 -28.155 1.00 34.56 353 ASN A N 1
ATOM 2786 C CA . ASN A 1 353 ? 3.993 -37.471 -29.393 1.00 34.56 353 ASN A CA 1
ATOM 2787 C C . ASN A 1 353 ? 3.916 -36.424 -30.506 1.00 34.56 353 ASN A C 1
ATOM 2789 O O . ASN A 1 353 ? 2.885 -35.706 -30.551 1.00 34.56 353 ASN A O 1
#

Mean predicted aligned error: 9.31 Å